Protein AF-A0A7S3C9U5-F1 (afdb_monomer_lite)

Structure (mmCIF, N/CA/C/O backbone):
data_AF-A0A7S3C9U5-F1
#
_entry.id   AF-A0A7S3C9U5-F1
#
loop_
_atom_site.group_PDB
_atom_site.id
_atom_site.type_symbol
_atom_site.label_atom_id
_atom_site.label_alt_id
_atom_site.label_comp_id
_atom_site.label_asym_id
_atom_site.label_entity_id
_atom_site.label_seq_id
_atom_site.pdbx_PDB_ins_code
_atom_site.Cartn_x
_atom_site.Cartn_y
_atom_site.Cartn_z
_atom_site.occupancy
_atom_site.B_iso_or_equiv
_atom_site.auth_seq_id
_atom_site.auth_comp_id
_atom_site.auth_asym_id
_atom_site.auth_atom_id
_atom_site.pdbx_PDB_model_num
ATOM 1 N N . ASN A 1 1 ? -1.772 11.879 13.502 1.00 60.09 1 ASN A N 1
ATOM 2 C CA . ASN A 1 1 ? -1.939 11.290 12.157 1.00 60.09 1 ASN A CA 1
ATOM 3 C C . ASN A 1 1 ? -2.370 9.856 12.400 1.00 60.09 1 ASN A C 1
ATOM 5 O O . ASN A 1 1 ? -1.564 9.129 12.959 1.00 60.09 1 ASN A O 1
ATOM 9 N N . ALA A 1 2 ? -3.615 9.494 12.076 1.00 62.97 2 ALA A N 1
ATOM 10 C CA . ALA A 1 2 ? -4.203 8.183 12.394 1.00 62.97 2 ALA A CA 1
ATOM 11 C C . ALA A 1 2 ? -3.446 6.998 11.774 1.00 62.97 2 ALA A C 1
ATOM 13 O O . ALA A 1 2 ? -3.589 5.866 12.210 1.00 62.97 2 ALA A O 1
ATOM 14 N N . LEU A 1 3 ? -2.672 7.262 10.720 1.00 78.19 3 LEU A N 1
ATOM 15 C CA . LEU A 1 3 ? -2.103 6.218 9.876 1.00 78.19 3 LEU A CA 1
ATOM 16 C C . LEU A 1 3 ? -0.633 5.950 10.140 1.00 78.19 3 LEU A C 1
ATOM 18 O O . LEU A 1 3 ? -0.103 4.979 9.627 1.00 78.19 3 LEU A O 1
ATOM 22 N N . THR A 1 4 ? 0.038 6.764 10.955 1.00 80.00 4 THR A N 1
ATOM 23 C CA . THR A 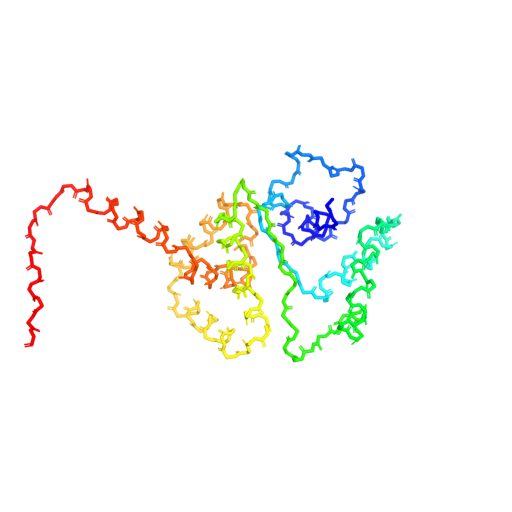1 4 ? 1.476 6.568 11.164 1.00 80.00 4 THR A CA 1
ATOM 24 C C . THR A 1 4 ? 1.763 5.246 11.874 1.00 80.00 4 THR A C 1
ATOM 26 O O . THR A 1 4 ? 2.662 4.531 11.462 1.00 80.00 4 THR A O 1
ATOM 29 N N . ARG A 1 5 ? 0.983 4.863 12.894 1.00 87.50 5 ARG A N 1
ATOM 30 C CA . ARG A 1 5 ? 1.171 3.569 13.582 1.00 87.50 5 ARG A CA 1
ATOM 31 C C . ARG A 1 5 ? 0.853 2.386 12.680 1.00 87.50 5 ARG A C 1
ATOM 33 O O . ARG A 1 5 ? 1.579 1.399 12.705 1.00 87.50 5 ARG A O 1
ATOM 40 N N . LEU A 1 6 ? -0.213 2.511 11.892 1.00 86.12 6 LEU A N 1
ATOM 41 C CA . LEU A 1 6 ? -0.583 1.518 10.892 1.00 86.12 6 LEU A CA 1
ATOM 42 C C . LEU A 1 6 ? 0.537 1.334 9.867 1.00 86.12 6 LEU A C 1
ATOM 44 O O . LEU A 1 6 ? 0.921 0.209 9.586 1.00 86.12 6 LEU A O 1
ATOM 48 N N . SER A 1 7 ? 1.094 2.434 9.372 1.00 81.31 7 SER A N 1
ATOM 49 C CA . SER A 1 7 ? 2.187 2.409 8.411 1.00 81.31 7 SER A CA 1
ATOM 50 C C . SER A 1 7 ? 3.445 1.757 8.974 1.00 81.31 7 SER A C 1
ATOM 52 O O . SER A 1 7 ? 4.000 0.860 8.350 1.00 81.31 7 SER A O 1
ATOM 54 N N . VAL A 1 8 ? 3.829 2.093 10.213 1.00 82.88 8 VAL A N 1
ATOM 55 C CA . VAL A 1 8 ? 4.933 1.407 10.910 1.00 82.88 8 VAL A CA 1
ATOM 56 C C . VAL A 1 8 ? 4.678 -0.098 10.988 1.00 82.88 8 VAL A C 1
ATOM 58 O O . VAL A 1 8 ? 5.558 -0.891 10.675 1.00 82.88 8 VAL A O 1
ATOM 61 N N . PHE A 1 9 ? 3.465 -0.490 11.380 1.00 86.75 9 PHE A N 1
ATOM 62 C CA . PHE A 1 9 ? 3.081 -1.892 11.517 1.00 86.75 9 PHE A CA 1
ATOM 63 C C . PHE A 1 9 ? 3.139 -2.668 10.191 1.00 86.75 9 PHE A C 1
ATOM 65 O O . PHE A 1 9 ? 3.406 -3.869 10.214 1.00 86.75 9 PHE A O 1
ATOM 72 N N . LEU A 1 10 ? 2.870 -2.018 9.057 1.00 81.25 10 LEU A N 1
ATOM 73 C CA . LEU A 1 10 ? 2.854 -2.668 7.747 1.00 81.25 10 LEU A CA 1
ATOM 74 C C . LEU A 1 10 ? 4.234 -2.684 7.087 1.00 81.25 10 LEU A C 1
ATOM 76 O O . LEU A 1 10 ? 4.642 -3.724 6.573 1.00 81.25 10 LEU A O 1
ATOM 80 N N . GLU A 1 11 ? 4.952 -1.565 7.129 1.00 74.19 11 GLU A N 1
ATOM 81 C CA . GLU A 1 11 ? 6.042 -1.291 6.187 1.00 74.19 11 GLU A CA 1
ATOM 82 C C . GLU A 1 11 ? 7.410 -1.093 6.844 1.00 74.19 11 GLU A C 1
ATOM 84 O O . GLU A 1 11 ? 8.424 -1.228 6.162 1.00 74.19 11 GLU A O 1
ATOM 89 N N . ASP A 1 12 ? 7.486 -0.779 8.146 1.00 77.00 12 ASP A N 1
ATOM 90 C CA . ASP A 1 12 ? 8.783 -0.533 8.784 1.00 77.00 12 ASP A CA 1
ATOM 91 C C . ASP A 1 12 ? 9.565 -1.851 8.943 1.00 77.00 12 ASP A C 1
ATOM 93 O O . ASP A 1 12 ? 9.110 -2.743 9.660 1.00 77.00 12 ASP A O 1
ATOM 97 N N . PRO A 1 13 ? 10.770 -1.994 8.363 1.00 70.50 13 PRO A N 1
ATOM 98 C CA . PRO A 1 13 ? 11.497 -3.265 8.388 1.00 70.50 13 PRO A CA 1
ATOM 99 C C . PRO A 1 13 ? 11.850 -3.766 9.795 1.00 70.50 13 PRO A C 1
ATOM 101 O O . PRO A 1 13 ? 12.073 -4.959 9.994 1.00 70.50 13 PRO A O 1
ATOM 104 N N . SER A 1 14 ? 11.953 -2.859 10.770 1.00 77.50 14 SER A N 1
ATOM 105 C CA . SER A 1 14 ? 12.347 -3.184 12.143 1.00 77.50 14 SER A CA 1
ATOM 106 C C . SER A 1 14 ? 11.165 -3.393 13.087 1.00 77.50 14 SER A C 1
ATOM 108 O O . SER A 1 14 ? 11.313 -4.053 14.116 1.00 77.50 14 SER A O 1
ATOM 110 N N . GLU A 1 15 ? 10.002 -2.846 12.741 1.00 80.62 15 GLU A N 1
ATOM 111 C CA . GLU A 1 15 ? 8.811 -2.828 13.593 1.00 80.62 15 GLU A CA 1
ATOM 112 C C . GLU A 1 15 ? 7.589 -3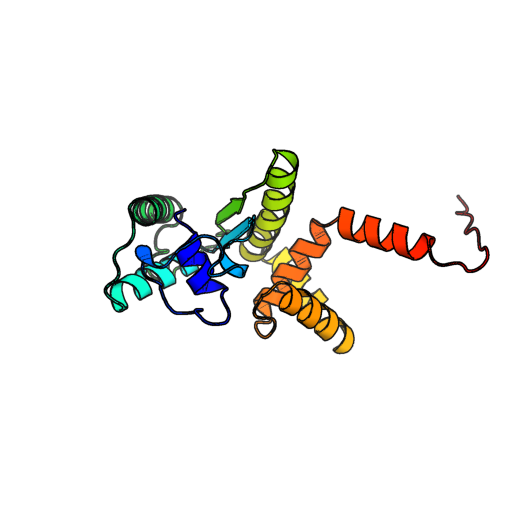.495 12.943 1.00 80.62 15 GLU A C 1
ATOM 114 O O . GLU A 1 15 ? 6.547 -3.595 13.592 1.00 80.62 15 GLU A O 1
ATOM 119 N N . SER A 1 16 ? 7.692 -3.975 11.698 1.00 80.06 16 SER A N 1
ATOM 120 C CA . SER A 1 16 ? 6.593 -4.638 10.988 1.00 80.06 16 SER A CA 1
ATOM 121 C C . SER A 1 16 ? 6.011 -5.782 11.821 1.00 80.06 16 SER A C 1
ATOM 123 O O . SER A 1 16 ? 6.722 -6.572 12.449 1.00 80.06 16 SER A O 1
ATOM 125 N N . GLY A 1 17 ? 4.681 -5.841 11.884 1.00 83.94 17 GLY A N 1
ATOM 126 C CA . GLY A 1 17 ? 3.957 -6.778 12.739 1.00 83.94 17 GLY A CA 1
ATOM 127 C C . GLY A 1 17 ? 3.864 -6.367 14.215 1.00 83.94 17 GLY A C 1
ATOM 128 O O . GLY A 1 17 ? 3.129 -7.011 14.967 1.00 83.94 17 GLY A O 1
ATOM 129 N N . ARG A 1 18 ? 4.536 -5.292 14.655 1.00 87.88 18 ARG A N 1
ATOM 130 C CA . ARG A 1 18 ? 4.399 -4.726 16.004 1.00 87.88 18 ARG A CA 1
ATOM 131 C C . ARG A 1 18 ? 3.621 -3.414 15.980 1.00 87.88 18 ARG A C 1
ATOM 133 O O . ARG A 1 18 ? 3.844 -2.547 15.143 1.00 87.88 18 ARG A O 1
ATOM 140 N N . VAL A 1 19 ? 2.712 -3.241 16.940 1.00 89.06 19 VAL A N 1
ATOM 141 C CA . VAL A 1 19 ? 1.979 -1.986 17.099 1.00 89.06 19 VAL A CA 1
ATOM 142 C C . VAL A 1 19 ? 2.715 -1.114 18.105 1.00 89.06 19 VAL A C 1
ATOM 144 O O . VAL A 1 19 ? 2.683 -1.369 19.303 1.00 89.06 19 VAL A O 1
ATOM 147 N N . VAL A 1 20 ? 3.367 -0.057 17.627 1.00 87.75 20 VAL A N 1
ATOM 148 C CA . VAL A 1 20 ? 4.028 0.912 18.512 1.00 87.75 20 VAL A CA 1
ATOM 149 C C . VAL A 1 20 ? 3.005 1.679 19.359 1.00 87.75 20 VAL A C 1
ATOM 151 O O . VAL A 1 20 ? 1.856 1.881 18.944 1.00 87.75 20 VAL A O 1
ATOM 154 N N . ALA A 1 21 ? 3.410 2.139 20.544 1.00 83.44 21 ALA A N 1
ATOM 155 C CA . ALA A 1 21 ? 2.543 2.946 21.395 1.00 83.44 21 ALA A CA 1
ATOM 156 C C . ALA A 1 21 ? 2.285 4.333 20.766 1.00 83.44 21 ALA A C 1
ATOM 158 O O . ALA A 1 21 ? 3.177 4.889 20.117 1.00 83.44 21 A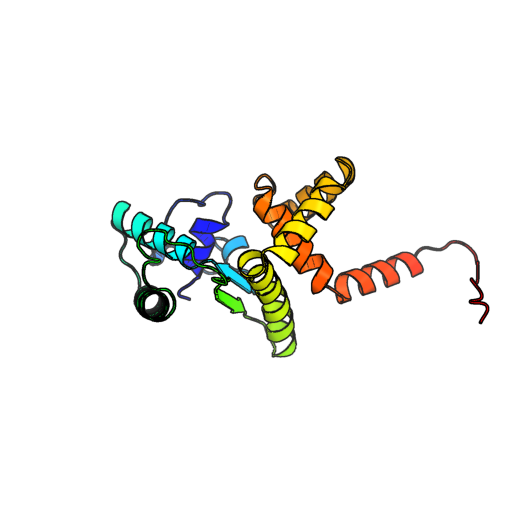LA A O 1
ATOM 159 N N . PRO A 1 22 ? 1.117 4.962 21.004 1.00 76.50 22 PRO A N 1
ATOM 160 C CA . PRO A 1 22 ? 0.833 6.312 20.506 1.00 76.50 22 PRO A CA 1
ATOM 161 C C . PRO A 1 22 ? 1.908 7.348 20.861 1.00 76.50 22 PRO A C 1
ATOM 163 O O . PRO A 1 22 ? 2.249 8.203 20.048 1.00 76.50 22 PRO A O 1
ATOM 166 N N . SER A 1 23 ? 2.495 7.243 22.055 1.00 76.81 23 SER A N 1
ATOM 167 C CA . SER A 1 23 ? 3.557 8.132 22.541 1.00 76.81 23 SER A CA 1
ATOM 168 C C . SER A 1 23 ? 4.919 7.942 21.859 1.00 76.81 23 SER A C 1
ATOM 170 O O . SER A 1 23 ? 5.800 8.794 22.015 1.00 76.81 23 SER A O 1
ATOM 172 N N . ASP A 1 24 ? 5.122 6.829 21.149 1.00 77.81 24 ASP A N 1
ATOM 173 C CA . ASP A 1 24 ? 6.385 6.497 20.481 1.00 77.81 24 ASP A CA 1
ATOM 174 C C . ASP A 1 24 ? 6.490 7.052 19.061 1.00 77.81 24 ASP A C 1
ATOM 176 O O . ASP A 1 24 ? 7.601 7.159 18.530 1.00 77.81 24 ASP A O 1
ATOM 180 N N . VAL A 1 25 ? 5.363 7.460 18.474 1.00 71.56 25 VAL A N 1
ATOM 181 C CA . VAL A 1 25 ? 5.317 8.115 17.168 1.00 71.56 25 VAL A CA 1
ATOM 182 C C . VAL A 1 25 ? 5.849 9.541 17.307 1.00 71.56 25 VAL A C 1
ATOM 184 O O . VAL A 1 25 ? 5.161 10.434 17.805 1.00 71.56 25 VAL A O 1
ATOM 187 N N . ARG A 1 26 ? 7.092 9.776 16.873 1.00 62.22 26 ARG A N 1
ATOM 188 C CA . ARG A 1 26 ? 7.728 11.103 16.886 1.00 62.22 26 ARG A CA 1
ATOM 189 C C . ARG A 1 26 ? 8.286 11.454 15.507 1.00 62.22 26 ARG A C 1
ATOM 191 O O . ARG A 1 26 ? 8.778 10.558 14.825 1.00 62.22 26 ARG A O 1
ATOM 198 N N . PRO A 1 27 ? 8.268 12.741 15.106 1.00 54.88 27 PRO A N 1
ATOM 199 C CA . PRO A 1 27 ? 8.881 13.178 13.854 1.00 54.88 27 PRO A CA 1
ATOM 200 C C . PRO A 1 27 ? 10.337 12.704 13.744 1.00 54.88 27 PRO A C 1
ATOM 202 O O . PRO A 1 27 ? 11.122 12.914 14.667 1.00 54.88 27 PRO A O 1
ATOM 205 N N . GLY A 1 28 ? 10.687 12.063 12.626 1.00 56.03 28 GLY A N 1
ATOM 206 C CA . GLY A 1 28 ? 12.040 11.559 12.357 1.00 56.03 28 GLY A CA 1
ATOM 207 C C . GLY A 1 28 ? 12.340 10.149 12.883 1.00 56.03 28 GLY A C 1
ATOM 208 O O . GLY A 1 28 ? 13.414 9.626 12.600 1.00 56.03 28 GLY A O 1
ATOM 209 N N . ARG A 1 29 ? 11.409 9.510 13.603 1.00 58.81 29 ARG A N 1
ATOM 210 C CA . ARG A 1 29 ? 11.464 8.085 13.962 1.00 58.81 29 ARG A CA 1
ATOM 211 C C . ARG A 1 29 ? 10.471 7.345 13.059 1.00 58.81 29 ARG A C 1
ATOM 213 O O . ARG A 1 29 ? 9.329 7.783 12.968 1.00 58.81 29 ARG A O 1
ATOM 220 N N . PHE A 1 30 ? 10.913 6.275 12.394 1.00 62.22 30 PHE A N 1
ATOM 221 C CA . PHE A 1 30 ? 10.155 5.534 11.365 1.00 62.22 30 PHE A CA 1
ATOM 222 C C . PHE A 1 30 ? 9.949 6.341 10.072 1.00 62.22 30 PHE A C 1
ATOM 224 O O . PHE A 1 30 ? 8.849 6.775 9.732 1.00 62.22 30 PHE A O 1
ATOM 231 N N . VAL A 1 31 ? 11.058 6.607 9.372 1.00 53.34 31 VAL A N 1
ATOM 232 C CA . VAL A 1 31 ? 11.084 7.440 8.154 1.00 53.34 31 VAL A CA 1
ATOM 233 C C . VAL A 1 31 ? 10.292 6.794 7.015 1.00 53.34 31 VAL A C 1
ATOM 235 O O . VAL A 1 31 ? 9.547 7.507 6.350 1.00 53.34 31 VAL A O 1
ATOM 238 N N . ALA A 1 32 ? 10.378 5.465 6.862 1.00 50.53 32 ALA A N 1
ATOM 239 C CA . ALA A 1 32 ? 9.558 4.701 5.917 1.00 50.53 32 ALA A CA 1
ATOM 240 C C . ALA A 1 32 ? 8.057 4.929 6.178 1.00 50.53 32 ALA A C 1
ATOM 242 O O . ALA A 1 32 ? 7.315 5.286 5.275 1.00 50.53 32 ALA A O 1
ATOM 243 N N . ALA A 1 33 ? 7.645 4.919 7.451 1.00 51.19 33 ALA A N 1
ATOM 244 C CA . ALA A 1 33 ? 6.257 5.163 7.846 1.00 51.19 33 ALA A CA 1
ATOM 245 C C . ALA A 1 33 ? 5.833 6.645 7.935 1.00 51.19 33 ALA A C 1
ATOM 247 O O . ALA A 1 33 ? 4.712 6.986 8.333 1.00 51.19 33 ALA A O 1
ATOM 248 N N . SER A 1 34 ? 6.759 7.555 7.629 1.00 52.34 34 SER A N 1
ATOM 249 C CA . SER A 1 34 ? 6.554 9.007 7.633 1.00 52.34 34 SER A CA 1
ATOM 250 C C . SER A 1 34 ? 6.520 9.590 6.220 1.00 52.34 34 SER A C 1
ATOM 252 O O . SER A 1 34 ? 6.588 10.817 6.077 1.00 52.34 34 SER A O 1
ATOM 254 N N . TYR A 1 35 ? 6.430 8.740 5.192 1.00 59.19 35 TYR A N 1
ATOM 255 C CA . TYR A 1 35 ? 6.375 9.176 3.805 1.00 59.19 35 TYR A CA 1
ATOM 256 C C . TYR A 1 35 ? 5.169 10.076 3.524 1.00 59.19 35 TYR A C 1
ATOM 258 O O . TYR A 1 35 ? 4.160 10.123 4.235 1.00 59.19 35 TYR A O 1
ATOM 266 N N . THR A 1 36 ? 5.322 10.869 2.469 1.00 67.75 36 THR A N 1
ATOM 267 C CA . THR A 1 36 ? 4.316 11.798 1.960 1.00 67.75 36 THR A CA 1
ATOM 268 C C . THR A 1 36 ? 3.040 11.099 1.519 1.00 67.75 36 THR A C 1
ATOM 270 O O . THR A 1 36 ? 2.032 11.780 1.392 1.00 67.75 36 THR A O 1
ATOM 273 N N . GLY A 1 37 ? 3.058 9.788 1.292 1.00 71.88 37 GLY A N 1
ATOM 274 C CA . GLY A 1 37 ? 1.907 8.980 0.918 1.00 71.88 37 GLY A CA 1
ATOM 275 C C . GLY A 1 37 ? 1.892 7.662 1.681 1.00 71.88 37 GLY A C 1
ATOM 276 O O . GLY A 1 37 ? 2.927 7.252 2.204 1.00 71.88 37 GLY A O 1
ATOM 277 N N . HIS A 1 38 ? 0.706 7.081 1.831 1.00 76.94 38 HIS A N 1
ATOM 278 C CA . HIS A 1 38 ? 0.548 5.729 2.347 1.00 76.94 38 HIS A CA 1
ATOM 279 C C . HIS A 1 38 ? -0.796 5.151 1.926 1.00 76.94 38 HIS A C 1
ATOM 281 O O . HIS A 1 38 ? -1.817 5.859 1.953 1.00 76.94 38 HIS A O 1
ATOM 287 N N . ASN A 1 39 ? -0.820 3.842 1.702 1.00 80.56 39 ASN A N 1
ATOM 288 C CA . ASN A 1 39 ? -2.017 3.085 1.412 1.00 80.56 39 ASN A CA 1
ATOM 289 C C . ASN A 1 39 ? -2.174 1.836 2.291 1.00 80.56 39 ASN A C 1
ATOM 291 O O . ASN A 1 39 ? -1.221 1.271 2.802 1.00 80.56 39 ASN A O 1
ATOM 295 N N . PHE A 1 40 ? -3.405 1.387 2.504 1.00 84.81 40 PHE A N 1
ATOM 296 C CA . PHE A 1 40 ? -3.654 0.124 3.206 1.00 84.81 40 PHE A CA 1
ATOM 297 C C . PHE A 1 40 ? -4.999 -0.461 2.800 1.00 84.81 40 PHE A C 1
ATOM 299 O O . PHE A 1 40 ? -5.928 0.278 2.457 1.00 84.81 40 PHE A O 1
ATOM 306 N N . ARG A 1 41 ? -5.135 -1.786 2.860 1.00 87.38 41 ARG A N 1
ATOM 307 C CA . ARG A 1 41 ? -6.433 -2.441 2.668 1.00 87.38 41 ARG A CA 1
ATOM 308 C C . ARG A 1 41 ? -7.219 -2.427 3.981 1.00 87.38 41 ARG A C 1
ATOM 310 O O . ARG A 1 41 ? -6.611 -2.457 5.054 1.00 87.38 41 ARG A O 1
ATOM 317 N N . PRO A 1 42 ? -8.561 -2.476 3.948 1.00 89.06 42 PRO A N 1
ATOM 318 C CA . PRO A 1 42 ? -9.363 -2.644 5.160 1.00 89.06 42 PRO A CA 1
ATOM 319 C C . PRO A 1 42 ? -8.879 -3.811 6.039 1.00 89.06 42 PRO A C 1
ATOM 321 O O . PRO A 1 42 ? -8.691 -3.643 7.244 1.00 89.06 42 PRO A O 1
ATOM 324 N N . ALA A 1 43 ? -8.567 -4.962 5.434 1.00 88.19 43 ALA A N 1
ATOM 325 C CA . ALA A 1 43 ? -8.043 -6.133 6.140 1.00 88.19 43 ALA A CA 1
ATOM 326 C C . ALA A 1 43 ? -6.707 -5.864 6.865 1.00 88.19 43 ALA A C 1
ATOM 328 O O . ALA A 1 43 ? -6.469 -6.401 7.949 1.00 88.19 43 ALA A O 1
ATOM 329 N N . ASP A 1 44 ? -5.854 -4.992 6.323 1.00 89.12 44 ASP A N 1
ATOM 330 C CA . ASP A 1 44 ? -4.600 -4.596 6.968 1.00 89.12 44 ASP A CA 1
ATOM 331 C C . ASP A 1 44 ? -4.873 -3.767 8.233 1.00 89.12 44 ASP A C 1
ATOM 333 O O . ASP A 1 44 ? -4.260 -4.003 9.277 1.00 89.12 44 ASP A O 1
ATOM 337 N N . PHE A 1 45 ? -5.871 -2.875 8.193 1.00 91.62 45 PHE A N 1
ATOM 338 C CA . PHE A 1 45 ? -6.327 -2.167 9.391 1.00 91.62 45 PHE A CA 1
ATOM 339 C C . PHE A 1 45 ? -6.946 -3.121 10.424 1.00 91.62 45 PHE A C 1
ATOM 341 O O . PHE A 1 45 ? -6.706 -2.970 11.621 1.00 91.62 45 PHE A O 1
ATOM 348 N N . ALA A 1 46 ? -7.716 -4.126 9.994 1.00 91.69 46 ALA A N 1
ATOM 349 C CA . ALA A 1 46 ? -8.273 -5.132 10.903 1.00 91.69 46 ALA A CA 1
ATOM 350 C C . ALA A 1 46 ? -7.173 -5.922 11.631 1.00 91.69 46 ALA A C 1
ATOM 352 O O . ALA A 1 46 ? -7.259 -6.133 12.847 1.00 91.69 46 ALA A O 1
ATOM 353 N N . ARG A 1 47 ? -6.106 -6.302 10.911 1.00 91.94 47 ARG A N 1
ATOM 354 C CA . ARG A 1 47 ? -4.910 -6.933 11.490 1.00 91.94 47 ARG A CA 1
ATOM 355 C C . ARG A 1 47 ? -4.230 -6.014 12.498 1.00 91.94 47 ARG A C 1
ATOM 357 O O . ARG A 1 47 ? -3.990 -6.440 13.624 1.00 91.94 47 ARG A O 1
ATOM 364 N N . PHE A 1 48 ? -3.992 -4.759 12.126 1.00 93.06 48 PHE A N 1
ATOM 365 C CA . PHE A 1 48 ? -3.419 -3.750 13.016 1.00 93.06 48 PHE A CA 1
ATOM 366 C C . PHE A 1 48 ? -4.242 -3.574 14.299 1.00 93.06 48 PHE A C 1
ATOM 368 O O . PHE A 1 48 ? -3.700 -3.656 15.397 1.00 93.06 48 PHE A O 1
ATOM 375 N N . ALA A 1 49 ? -5.559 -3.383 14.187 1.00 92.94 49 ALA A N 1
ATOM 376 C CA . ALA A 1 49 ? -6.431 -3.160 15.337 1.00 92.94 49 ALA A CA 1
ATOM 377 C C . ALA A 1 49 ? -6.513 -4.392 16.253 1.00 92.94 49 ALA A C 1
ATOM 379 O O . ALA A 1 49 ? -6.549 -4.260 17.479 1.00 92.94 49 ALA A O 1
ATOM 380 N N . SER A 1 50 ? -6.519 -5.592 15.670 1.00 93.06 50 SER A N 1
ATOM 381 C CA . SER A 1 50 ? -6.477 -6.849 16.424 1.00 93.06 50 SER A CA 1
ATOM 382 C C . SER A 1 50 ? -5.157 -7.003 17.173 1.00 93.06 50 SER A C 1
ATOM 384 O O . SER A 1 50 ? -5.149 -7.346 18.356 1.00 93.06 50 SER A O 1
ATOM 386 N N . GLU A 1 51 ? -4.047 -6.685 16.512 1.00 94.56 51 GLU A N 1
ATOM 387 C CA . GLU A 1 51 ? -2.718 -6.754 17.103 1.00 94.56 51 GLU A CA 1
ATOM 388 C C . GLU A 1 51 ? -2.516 -5.698 18.195 1.00 94.56 51 GLU A C 1
ATOM 390 O O . GLU A 1 51 ? -1.982 -6.010 19.259 1.00 94.56 51 GLU A O 1
ATOM 395 N N . ALA A 1 52 ? -3.031 -4.481 18.000 1.00 92.94 52 ALA A N 1
ATOM 396 C CA . ALA A 1 52 ? -3.028 -3.427 19.011 1.00 92.94 52 ALA A CA 1
ATOM 397 C C . ALA A 1 52 ? -3.693 -3.919 20.303 1.00 92.94 52 ALA A C 1
ATOM 399 O O . ALA A 1 52 ? -3.084 -3.876 21.373 1.00 92.94 52 ALA A O 1
ATOM 400 N N . ARG A 1 53 ? -4.899 -4.494 20.189 1.00 91.94 53 ARG A N 1
ATOM 401 C CA . ARG A 1 53 ? -5.629 -5.077 21.326 1.00 91.94 53 ARG A CA 1
ATOM 402 C C . ARG A 1 53 ? -4.847 -6.211 21.984 1.00 91.94 53 ARG A C 1
ATOM 404 O O . ARG A 1 53 ? -4.766 -6.256 23.209 1.00 91.94 53 ARG A O 1
ATOM 411 N N . ARG A 1 54 ? -4.247 -7.106 21.191 1.00 93.25 54 ARG A N 1
ATOM 412 C CA . ARG A 1 54 ? -3.432 -8.226 21.691 1.00 93.25 54 ARG A CA 1
ATOM 413 C C . ARG A 1 54 ? -2.231 -7.745 22.510 1.00 93.25 54 ARG A C 1
ATOM 415 O O . ARG A 1 54 ? -1.884 -8.377 23.504 1.00 93.25 54 ARG A O 1
ATOM 422 N N . GLN A 1 55 ? -1.617 -6.635 22.107 1.00 92.38 55 GLN A N 1
ATOM 423 C CA . GLN A 1 55 ? -0.481 -6.011 22.794 1.00 92.38 55 GLN A CA 1
ATOM 424 C C . GLN A 1 55 ? -0.899 -5.084 23.952 1.00 92.38 55 GLN A C 1
ATOM 426 O O . GLN A 1 55 ? -0.039 -4.517 24.622 1.00 92.38 55 GLN A O 1
ATOM 431 N N . GLY A 1 56 ? -2.202 -4.938 24.223 1.00 90.75 56 GLY A N 1
ATOM 432 C CA . GLY A 1 56 ? -2.717 -4.062 25.279 1.00 90.75 56 GLY A CA 1
ATOM 433 C C . GLY A 1 56 ? -2.687 -2.574 24.919 1.00 90.75 56 GLY A C 1
ATOM 434 O O . GLY A 1 56 ? -2.743 -1.724 25.805 1.00 90.75 56 GLY A O 1
ATOM 435 N N . HIS A 1 57 ? -2.588 -2.247 23.631 1.00 90.69 57 HIS A N 1
ATOM 436 C CA . HIS A 1 57 ? -2.690 -0.888 23.123 1.00 90.69 57 HIS A CA 1
ATOM 437 C C . HIS A 1 57 ? -4.129 -0.562 22.718 1.00 90.69 57 HIS A C 1
ATOM 439 O O . HIS A 1 57 ? -4.784 -1.327 22.007 1.00 90.69 57 HIS A O 1
ATOM 445 N N . GLU A 1 58 ? -4.606 0.612 23.128 1.00 90.25 58 GLU A N 1
ATOM 446 C CA . GLU A 1 58 ? -5.863 1.166 22.630 1.00 90.25 58 GLU A CA 1
ATOM 447 C C . GLU A 1 58 ? -5.661 1.861 21.275 1.00 90.25 58 GLU A C 1
ATOM 449 O O . GLU A 1 58 ? -4.556 2.308 20.929 1.00 90.25 58 GLU A O 1
ATOM 454 N N . LEU A 1 59 ? -6.748 1.931 20.502 1.00 90.62 59 LEU A N 1
ATOM 455 C CA . LEU A 1 59 ? -6.809 2.796 19.330 1.00 90.62 59 LEU A CA 1
ATOM 456 C C . LEU A 1 59 ? -6.930 4.251 19.788 1.00 90.62 59 LEU A C 1
ATOM 458 O O . LEU A 1 59 ? -7.667 4.545 20.730 1.00 90.62 59 LEU A O 1
ATOM 462 N N . ASP A 1 60 ? -6.233 5.160 19.114 1.00 88.56 60 ASP A N 1
ATOM 463 C CA . ASP A 1 60 ? -6.414 6.592 19.328 1.00 88.56 60 ASP A CA 1
ATOM 464 C C . ASP A 1 60 ? -7.752 7.092 18.747 1.00 88.56 60 ASP A C 1
ATOM 466 O O . ASP A 1 60 ? -8.482 6.371 18.062 1.00 88.56 60 ASP A O 1
ATOM 470 N N . GLU A 1 61 ? -8.094 8.355 19.016 1.00 89.19 61 GLU A N 1
ATOM 471 C CA . GLU A 1 61 ? -9.357 8.947 18.560 1.00 89.19 61 GLU A CA 1
ATOM 472 C C . GLU A 1 61 ? -9.537 8.885 17.031 1.00 89.19 61 GLU A C 1
ATOM 474 O O . GLU A 1 61 ? -10.649 8.685 16.537 1.00 89.19 61 GLU A O 1
ATOM 479 N N . ASN A 1 62 ? -8.463 9.060 16.258 1.00 86.19 62 ASN A N 1
ATOM 480 C CA . ASN A 1 62 ? -8.547 9.055 14.801 1.00 86.19 62 ASN A CA 1
ATOM 481 C C . ASN A 1 62 ? -8.582 7.633 14.236 1.00 86.19 62 ASN A C 1
ATOM 483 O O . ASN A 1 62 ? -9.311 7.384 13.280 1.00 86.19 62 ASN A O 1
ATOM 487 N N . GLU A 1 63 ? -7.829 6.706 14.825 1.00 90.62 63 GLU A N 1
ATOM 488 C CA . GLU A 1 63 ? -7.881 5.281 14.499 1.00 90.62 63 GLU A CA 1
ATOM 489 C C . GLU A 1 63 ? -9.277 4.716 14.785 1.00 90.62 63 GLU A C 1
ATOM 491 O O . GLU A 1 63 ? -9.826 3.978 13.970 1.00 90.62 63 GLU A O 1
ATOM 496 N N . PHE A 1 64 ? -9.906 5.124 15.891 1.00 91.69 64 PHE A N 1
ATOM 497 C CA . PHE A 1 64 ? -11.280 4.738 16.207 1.00 91.69 64 PHE A CA 1
ATOM 498 C C . PHE A 1 64 ? -12.290 5.287 15.187 1.00 91.69 64 PHE A C 1
ATOM 500 O O . PHE A 1 64 ? -13.166 4.556 14.724 1.00 91.69 64 PHE A O 1
ATOM 507 N N . LYS A 1 65 ? -12.155 6.558 14.778 1.00 91.06 65 LYS A N 1
ATOM 508 C CA . LYS A 1 65 ? -12.991 7.145 13.712 1.00 91.06 65 LYS A CA 1
ATOM 509 C C . LYS A 1 65 ? -12.817 6.409 12.383 1.00 91.06 65 LYS A C 1
ATOM 511 O O . LYS A 1 65 ? -13.808 6.124 11.716 1.00 91.06 65 LYS A O 1
ATOM 516 N N . LEU A 1 66 ? -11.577 6.086 12.016 1.00 89.25 66 LEU A N 1
ATOM 517 C CA . LEU A 1 66 ? -11.273 5.325 10.807 1.00 89.25 66 LEU A CA 1
ATOM 518 C C . LEU A 1 66 ? -11.886 3.922 10.857 1.00 89.25 66 LEU A C 1
ATOM 520 O O . LEU A 1 66 ? -12.484 3.502 9.873 1.00 89.25 66 LEU A O 1
ATOM 524 N N . ALA A 1 67 ? -11.812 3.236 11.999 1.00 90.94 67 ALA A N 1
ATOM 525 C CA . ALA A 1 67 ? -12.461 1.941 12.185 1.00 90.94 67 ALA A CA 1
ATOM 526 C C . ALA A 1 67 ? -13.977 2.021 11.928 1.00 90.94 67 ALA A C 1
ATOM 528 O O . ALA A 1 67 ? -14.532 1.175 11.235 1.00 90.94 67 ALA A O 1
ATOM 529 N N . GLY A 1 68 ? -14.640 3.073 12.423 1.00 91.31 68 GLY A N 1
ATOM 530 C CA . GLY A 1 68 ? -16.066 3.300 12.174 1.00 91.31 68 GLY A CA 1
ATOM 531 C C . GLY A 1 68 ? -16.401 3.534 10.696 1.00 91.31 68 GLY A C 1
ATOM 532 O O . GLY A 1 68 ? -17.389 2.996 10.201 1.00 91.31 68 GLY A O 1
ATOM 533 N N . LEU A 1 69 ? -15.569 4.296 9.979 1.00 90.00 69 LEU A N 1
ATOM 534 C CA . LEU A 1 69 ? -15.723 4.491 8.532 1.00 90.00 69 LEU A CA 1
ATOM 535 C C . LEU A 1 69 ? -15.530 3.176 7.770 1.00 90.00 69 LEU A C 1
ATOM 537 O O . LEU A 1 69 ? -16.347 2.833 6.922 1.00 90.00 69 LEU A O 1
ATOM 541 N N . LEU A 1 70 ? -14.487 2.416 8.108 1.00 89.94 70 LEU A N 1
ATOM 542 C CA . LEU A 1 70 ? -14.209 1.125 7.487 1.00 89.94 70 LEU A CA 1
ATOM 543 C C . LEU A 1 70 ? -15.349 0.126 7.701 1.00 89.94 70 LEU A C 1
ATOM 545 O O . LEU A 1 70 ? -15.746 -0.536 6.752 1.00 89.94 70 LEU A O 1
ATOM 549 N N . ALA A 1 71 ? -15.918 0.062 8.905 1.00 89.81 71 ALA A N 1
ATOM 550 C CA . ALA A 1 71 ? -17.044 -0.821 9.205 1.00 89.81 71 ALA A CA 1
ATOM 551 C C . ALA A 1 71 ? -18.301 -0.471 8.390 1.00 89.81 71 ALA A C 1
ATOM 553 O O . ALA A 1 71 ? -19.075 -1.356 8.025 1.00 89.81 71 ALA A O 1
ATOM 554 N N . SER A 1 72 ? -18.502 0.819 8.100 1.00 89.19 72 SER A N 1
ATOM 555 C CA . SER A 1 72 ? -19.617 1.306 7.282 1.00 89.19 72 SER A CA 1
ATOM 556 C C . SER A 1 72 ? -19.438 0.972 5.799 1.00 89.19 72 SER A C 1
ATOM 558 O O . SER A 1 72 ? -20.381 0.517 5.156 1.00 89.19 72 SER A O 1
ATOM 560 N N . GLU A 1 73 ? -18.241 1.196 5.253 1.00 87.25 73 GLU A N 1
ATOM 561 C CA . GLU A 1 73 ? -17.962 1.049 3.816 1.00 87.25 73 GLU A CA 1
ATOM 562 C C . GLU A 1 73 ? -17.591 -0.389 3.414 1.00 87.25 73 GLU A C 1
ATOM 564 O O . GLU A 1 73 ? -17.852 -0.814 2.288 1.00 87.25 73 GLU A O 1
ATOM 569 N N . PHE A 1 74 ? -17.011 -1.164 4.336 1.00 87.44 74 PHE A N 1
ATOM 570 C CA . PHE A 1 74 ? -16.493 -2.514 4.100 1.00 87.44 74 PHE A CA 1
ATOM 571 C C . PHE A 1 74 ? -17.046 -3.510 5.138 1.00 87.44 74 PHE A C 1
ATOM 573 O O . PHE A 1 74 ? -16.332 -3.930 6.053 1.00 87.44 74 PHE A O 1
ATOM 580 N N . PRO A 1 75 ? -18.323 -3.921 5.030 1.00 86.00 75 PRO A N 1
ATOM 581 C CA . PRO A 1 75 ? -18.939 -4.806 6.014 1.00 86.00 75 PRO A CA 1
ATOM 582 C C . PRO A 1 75 ? -18.183 -6.132 6.174 1.00 86.00 75 PRO A C 1
ATOM 584 O O . PRO A 1 75 ? -17.997 -6.872 5.209 1.00 86.00 75 PRO A O 1
ATOM 587 N N . GLY A 1 76 ? -17.784 -6.457 7.407 1.00 85.12 76 GLY A N 1
ATOM 588 C CA . GLY A 1 76 ? -17.090 -7.707 7.736 1.00 85.12 76 GLY A CA 1
ATOM 589 C C . GLY A 1 76 ? -15.567 -7.658 7.592 1.00 85.12 76 GLY A C 1
ATOM 590 O O . GLY A 1 76 ? -14.912 -8.685 7.794 1.00 85.12 76 GLY A O 1
ATOM 591 N N . TYR A 1 77 ? -14.984 -6.493 7.288 1.00 88.94 77 TYR A N 1
ATOM 592 C CA . TYR A 1 77 ? -13.532 -6.346 7.183 1.00 88.94 77 TYR A CA 1
ATOM 593 C C . TYR A 1 77 ? -12.806 -6.687 8.496 1.00 88.94 77 TYR A C 1
ATOM 595 O O . TYR A 1 77 ? -11.684 -7.191 8.461 1.00 88.94 77 TYR A O 1
ATOM 603 N N . GLU A 1 78 ? -13.438 -6.477 9.659 1.00 87.12 78 GLU A N 1
ATOM 604 C CA . GLU A 1 78 ? -12.844 -6.749 10.973 1.00 87.12 78 GLU A CA 1
ATOM 605 C C . GLU A 1 78 ? -12.515 -8.230 11.179 1.00 87.12 78 GLU A C 1
ATOM 607 O O . GLU A 1 78 ? -11.600 -8.561 11.931 1.00 87.12 78 GLU A O 1
ATOM 612 N N . ALA A 1 79 ? -13.235 -9.123 10.494 1.00 84.31 79 ALA A N 1
ATOM 613 C CA . ALA A 1 79 ? -12.966 -10.558 10.492 1.00 84.31 79 ALA A CA 1
ATOM 614 C C . ALA A 1 79 ? -11.822 -10.952 9.534 1.00 84.31 79 ALA A C 1
ATOM 616 O O . ALA A 1 79 ? -11.613 -12.138 9.285 1.00 84.31 79 ALA A O 1
ATOM 617 N N . GLY A 1 80 ? -11.102 -9.972 8.976 1.00 76.81 80 GLY A N 1
ATOM 618 C CA . GLY A 1 80 ? -10.134 -10.175 7.899 1.00 76.81 80 GLY A CA 1
ATOM 619 C C . GLY A 1 80 ? -10.799 -10.423 6.547 1.00 76.81 80 GLY A C 1
ATOM 620 O O . GLY A 1 80 ? -10.170 -10.993 5.660 1.00 76.81 80 GLY A O 1
ATOM 621 N N . GLY A 1 81 ? -12.074 -10.043 6.405 1.00 72.00 81 GLY A N 1
ATOM 622 C CA . GLY A 1 81 ? -12.799 -10.169 5.150 1.00 72.00 81 GLY A CA 1
ATOM 623 C C . GLY A 1 81 ? -12.111 -9.391 4.030 1.00 72.00 81 GLY A C 1
ATOM 624 O O . GLY A 1 81 ? -11.617 -8.283 4.234 1.00 72.00 81 GLY A O 1
ATOM 625 N N . GLU A 1 82 ? -12.116 -9.976 2.839 1.00 73.19 82 GLU A N 1
ATOM 626 C CA . GLU A 1 82 ? -11.780 -9.309 1.585 1.00 73.19 82 GLU A CA 1
ATOM 627 C C . GLU A 1 82 ? -13.028 -9.323 0.693 1.00 73.19 82 GLU A C 1
ATOM 629 O O . GLU A 1 82 ? -13.858 -10.234 0.784 1.00 73.19 82 GLU A O 1
ATOM 634 N N . GLY A 1 83 ? -13.187 -8.311 -0.159 1.00 69.12 83 GLY A N 1
ATOM 635 C CA . GLY A 1 83 ? -14.346 -8.174 -1.035 1.00 69.12 83 GLY A CA 1
ATOM 636 C C . GLY A 1 83 ? -13.951 -7.772 -2.457 1.00 69.12 83 GLY A C 1
ATOM 637 O O . GLY A 1 83 ? -12.935 -7.100 -2.646 1.00 69.12 83 GLY A O 1
ATOM 638 N N . PRO A 1 84 ? -14.736 -8.153 -3.481 1.00 67.31 84 PRO A N 1
ATOM 639 C CA . PRO A 1 84 ? -14.497 -7.704 -4.849 1.00 67.31 84 PRO A CA 1
ATOM 640 C C . PRO A 1 84 ? -14.482 -6.173 -4.929 1.00 67.31 84 PRO A C 1
ATOM 642 O O . PRO A 1 84 ? -15.408 -5.515 -4.455 1.00 67.31 84 PRO A O 1
ATOM 645 N N . GLY A 1 85 ? -13.432 -5.606 -5.527 1.00 67.50 85 GLY A N 1
ATOM 646 C CA . GLY A 1 85 ? -13.272 -4.156 -5.663 1.00 67.50 85 GLY A CA 1
ATOM 647 C C . GLY A 1 85 ? -12.883 -3.426 -4.373 1.00 67.50 85 GLY A C 1
ATOM 648 O O . GLY A 1 85 ? -12.815 -2.197 -4.378 1.00 67.50 85 GLY A O 1
ATOM 649 N N . TRP A 1 86 ? -12.612 -4.140 -3.275 1.00 76.06 86 TRP A N 1
ATOM 650 C CA . TRP A 1 86 ? -12.022 -3.532 -2.086 1.00 76.06 86 TRP A CA 1
ATOM 651 C C . TRP A 1 86 ? -10.575 -3.155 -2.424 1.00 76.06 86 TRP A C 1
ATOM 653 O O . TRP A 1 86 ? -9.690 -4.004 -2.471 1.00 76.06 86 TRP A O 1
ATOM 663 N N . GLY A 1 87 ? -10.365 -1.879 -2.753 1.00 74.31 87 GLY A N 1
ATOM 664 C CA . GLY A 1 87 ? -9.047 -1.317 -3.037 1.00 74.31 87 GLY A CA 1
ATOM 665 C C . GLY A 1 87 ? -8.255 -1.033 -1.761 1.00 74.31 87 GLY A C 1
ATOM 666 O O . GLY A 1 87 ? -8.346 -1.749 -0.763 1.00 74.31 87 GLY A O 1
ATOM 667 N N . CYS A 1 88 ? -7.501 0.063 -1.772 1.00 80.00 88 CYS A N 1
ATOM 668 C CA . CYS A 1 88 ? -6.858 0.600 -0.580 1.00 80.00 88 CYS A CA 1
ATOM 669 C C . CYS A 1 88 ? -7.427 1.970 -0.210 1.00 80.00 88 CYS A C 1
ATOM 671 O O . CYS A 1 88 ? -7.934 2.707 -1.057 1.00 80.00 88 CYS A O 1
ATOM 673 N N . ILE A 1 89 ? -7.271 2.349 1.053 1.00 75.31 89 ILE A N 1
ATOM 674 C CA . ILE A 1 89 ? -7.371 3.746 1.463 1.00 75.31 89 ILE A CA 1
ATOM 675 C C . I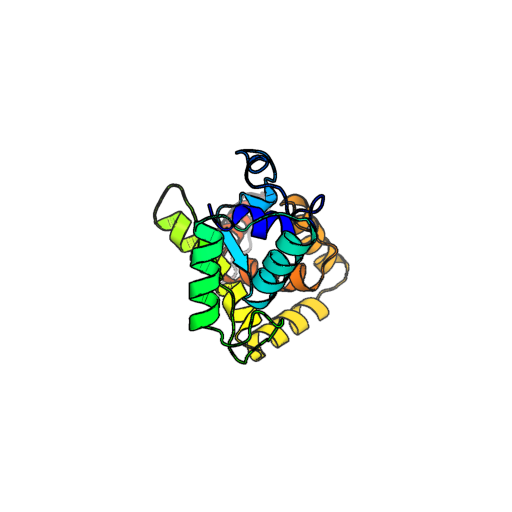LE A 1 89 ? -6.011 4.382 1.243 1.00 75.31 89 ILE A C 1
ATOM 677 O O . ILE A 1 89 ? -5.042 3.962 1.862 1.00 75.31 89 ILE A O 1
ATOM 681 N N . ALA A 1 90 ? -5.973 5.394 0.382 1.00 77.44 90 ALA A N 1
ATOM 682 C CA . ALA A 1 90 ? -4.803 6.201 0.082 1.00 77.44 90 ALA A CA 1
ATOM 683 C C . ALA A 1 90 ? -4.824 7.504 0.886 1.00 77.44 90 ALA A C 1
ATOM 685 O O . ALA A 1 90 ? -5.847 8.191 0.957 1.00 77.44 90 ALA A O 1
ATOM 686 N N . THR A 1 91 ? -3.681 7.894 1.437 1.00 75.69 91 THR A N 1
ATOM 687 C CA . THR A 1 91 ? -3.492 9.224 2.018 1.00 75.69 91 THR A CA 1
ATOM 688 C C . THR A 1 91 ? -2.241 9.872 1.485 1.00 75.69 91 THR A C 1
ATOM 690 O O . THR A 1 91 ? -1.271 9.193 1.187 1.00 75.69 91 THR A O 1
ATOM 693 N N . ALA A 1 92 ? -2.275 11.198 1.371 1.00 78.06 92 ALA A N 1
ATOM 694 C CA . ALA A 1 92 ? -1.157 11.973 0.871 1.00 78.06 92 ALA A CA 1
ATOM 695 C C . ALA A 1 92 ? -0.991 13.289 1.630 1.00 78.06 92 ALA A C 1
ATOM 697 O O . ALA A 1 92 ? -1.946 13.909 2.106 1.00 78.06 92 ALA A O 1
ATOM 698 N N . ARG A 1 93 ? 0.251 13.745 1.679 1.00 74.12 93 ARG A N 1
ATOM 699 C CA . ARG A 1 93 ? 0.742 14.988 2.250 1.00 74.12 93 ARG A CA 1
ATOM 700 C C . ARG A 1 93 ? 1.829 15.527 1.324 1.00 74.12 93 ARG A C 1
ATOM 702 O O . ARG A 1 93 ? 2.666 14.779 0.847 1.00 74.12 93 ARG A O 1
ATOM 709 N N . GLY A 1 94 ? 1.848 16.836 1.120 1.00 74.81 94 GLY A N 1
ATOM 710 C CA . GLY A 1 94 ? 2.870 17.524 0.333 1.00 74.81 94 GLY A CA 1
ATOM 711 C C . GLY A 1 94 ? 2.988 18.980 0.767 1.00 74.81 94 GLY A C 1
ATOM 712 O O . GLY A 1 94 ? 2.121 19.488 1.486 1.00 74.81 94 GLY A O 1
ATOM 713 N N . LEU A 1 95 ? 4.054 19.654 0.342 1.00 78.00 95 LEU A N 1
ATOM 714 C CA . LEU A 1 95 ? 4.292 21.076 0.612 1.00 78.00 95 LEU A CA 1
ATOM 715 C C . LEU A 1 95 ? 3.344 21.970 -0.197 1.00 78.00 95 LEU A C 1
ATOM 717 O O . LEU A 1 95 ? 3.083 23.112 0.180 1.00 78.00 95 LEU A O 1
ATOM 721 N N . ASN A 1 96 ? 2.817 21.458 -1.310 1.00 83.81 96 ASN A N 1
ATOM 722 C CA . ASN A 1 96 ? 1.859 22.146 -2.165 1.00 83.81 96 ASN A CA 1
ATOM 723 C C . ASN A 1 96 ? 0.834 21.170 -2.778 1.00 83.81 96 ASN A C 1
ATOM 725 O O . ASN A 1 96 ? 0.951 19.950 -2.670 1.00 83.81 96 ASN A O 1
ATOM 729 N N . LYS A 1 97 ? -0.193 21.720 -3.441 1.00 85.38 97 LYS A N 1
ATOM 730 C CA . LYS A 1 97 ? -1.277 20.932 -4.055 1.00 85.38 97 LYS A CA 1
ATOM 731 C C . LYS A 1 97 ? -0.800 19.995 -5.168 1.00 85.38 97 LYS A C 1
ATOM 733 O O . LYS A 1 97 ? -1.404 18.944 -5.341 1.00 85.38 97 LYS A O 1
ATOM 738 N N . ALA A 1 98 ? 0.229 20.377 -5.923 1.00 82.88 98 ALA A N 1
ATOM 739 C CA . ALA A 1 98 ? 0.741 19.555 -7.016 1.00 82.88 98 ALA A CA 1
ATOM 740 C C . ALA A 1 98 ? 1.456 18.312 -6.473 1.00 82.88 98 ALA A C 1
ATOM 742 O O . ALA A 1 98 ? 1.206 17.216 -6.959 1.00 82.88 98 ALA A O 1
ATOM 743 N N . GLU A 1 99 ? 2.254 18.467 -5.415 1.00 80.62 99 GLU A N 1
ATOM 744 C CA . GLU A 1 99 ? 2.867 17.338 -4.706 1.00 80.62 99 GLU A CA 1
ATOM 745 C C . GLU A 1 99 ? 1.812 16.408 -4.105 1.00 80.62 99 GLU A C 1
ATOM 747 O O . GLU A 1 99 ? 1.869 15.206 -4.326 1.00 80.62 99 GLU A O 1
ATOM 752 N N . VAL A 1 100 ? 0.794 16.952 -3.423 1.00 83.00 100 VAL A N 1
ATOM 753 C CA . VAL A 1 100 ? -0.315 16.133 -2.900 1.00 83.00 100 VAL A CA 1
ATOM 754 C C . VAL A 1 100 ? -1.007 15.360 -4.024 1.00 83.00 100 VAL A C 1
ATOM 756 O O . VAL A 1 100 ? -1.299 14.183 -3.853 1.00 83.00 100 VAL A O 1
ATOM 759 N N . ALA A 1 101 ? -1.264 15.995 -5.171 1.00 83.25 101 ALA A N 1
ATOM 760 C CA . ALA A 1 101 ? -1.906 15.338 -6.307 1.00 83.25 101 ALA A CA 1
ATOM 761 C C . ALA A 1 101 ? -1.028 14.238 -6.925 1.00 83.25 101 ALA A C 1
ATOM 763 O O . ALA A 1 101 ? -1.550 13.178 -7.260 1.00 83.25 101 ALA A O 1
ATOM 764 N N . GLY A 1 102 ? 0.282 14.471 -7.053 1.00 83.44 102 GLY A N 1
ATOM 765 C CA . GLY A 1 102 ? 1.238 13.471 -7.533 1.00 83.44 102 GLY A CA 1
ATOM 766 C C . GLY A 1 102 ? 1.288 12.253 -6.616 1.00 83.44 102 GLY A C 1
ATOM 767 O O . GLY A 1 102 ? 1.118 11.129 -7.080 1.00 83.44 102 GLY A O 1
ATOM 768 N N . THR A 1 103 ? 1.394 12.483 -5.307 1.00 83.81 103 THR A N 1
ATOM 769 C CA . THR A 1 103 ? 1.359 11.406 -4.318 1.00 83.81 103 THR A CA 1
ATOM 770 C C . THR A 1 103 ? 0.019 10.674 -4.330 1.00 83.81 103 THR A C 1
ATOM 772 O O . THR A 1 103 ? 0.003 9.457 -4.402 1.00 83.81 103 THR A O 1
ATOM 775 N N . LEU A 1 104 ? -1.123 11.371 -4.342 1.00 85.00 104 LEU A N 1
ATOM 776 C CA . LEU A 1 104 ? -2.429 10.701 -4.430 1.00 85.00 104 LEU A CA 1
ATOM 777 C C . LEU A 1 104 ? -2.563 9.850 -5.690 1.00 85.00 104 LEU A C 1
ATOM 779 O O . LEU A 1 104 ? -3.200 8.802 -5.639 1.00 85.00 104 LEU A O 1
ATOM 783 N N . LEU A 1 105 ? -1.995 10.291 -6.814 1.00 86.94 105 LEU A N 1
ATOM 784 C CA . LEU A 1 105 ? -1.988 9.501 -8.036 1.00 86.94 105 LEU A CA 1
ATOM 785 C C . LEU A 1 105 ? -1.169 8.217 -7.850 1.00 86.94 105 LEU A C 1
ATOM 787 O O . LEU A 1 105 ? -1.653 7.155 -8.234 1.00 86.94 105 LEU A O 1
ATOM 791 N N . HIS A 1 106 ? 0.014 8.310 -7.234 1.00 89.44 106 HIS A N 1
ATOM 792 C CA . HIS A 1 106 ? 0.842 7.155 -6.863 1.00 89.44 106 HIS A CA 1
ATOM 793 C C . HIS A 1 106 ? 0.056 6.174 -5.987 1.00 89.44 106 HIS A C 1
ATOM 795 O O . HIS A 1 106 ? -0.167 5.031 -6.380 1.00 89.44 106 HIS A O 1
ATOM 801 N N . GLU A 1 107 ? -0.499 6.661 -4.877 1.00 86.69 107 GLU A N 1
ATOM 802 C CA . GLU A 1 107 ? -1.276 5.842 -3.945 1.00 86.69 107 GLU A CA 1
ATOM 803 C C . GLU A 1 107 ? -2.527 5.219 -4.589 1.00 86.69 107 GLU A C 1
ATOM 805 O O . GLU A 1 107 ? -2.927 4.097 -4.271 1.00 86.69 107 GLU A O 1
ATOM 810 N N . SER A 1 108 ? -3.153 5.924 -5.538 1.00 87.19 108 SER A N 1
ATOM 811 C CA . SER A 1 108 ? -4.318 5.415 -6.272 1.00 87.19 108 SER A CA 1
ATOM 812 C C . SER A 1 108 ? -3.969 4.215 -7.151 1.00 87.19 108 SER A C 1
ATOM 814 O O . SER A 1 108 ? -4.817 3.342 -7.345 1.00 87.19 108 SER A O 1
ATOM 816 N N . MET A 1 109 ? -2.738 4.133 -7.667 1.00 91.00 109 MET A N 1
ATOM 817 C CA . MET A 1 109 ? -2.309 2.983 -8.467 1.00 91.00 109 MET A CA 1
ATOM 818 C C . MET A 1 109 ? -2.236 1.710 -7.639 1.00 91.00 109 MET A C 1
ATOM 820 O O . MET A 1 109 ? -2.660 0.659 -8.119 1.00 91.00 109 MET A O 1
ATOM 824 N N . HIS A 1 110 ? -1.809 1.800 -6.381 1.00 90.44 110 HIS A N 1
ATOM 825 C CA . HIS A 1 110 ? -1.907 0.658 -5.482 1.00 90.44 110 HIS A CA 1
ATOM 826 C C . HIS A 1 110 ? -3.364 0.275 -5.194 1.00 90.44 110 HIS A C 1
ATOM 828 O O . HIS A 1 110 ? -3.696 -0.903 -5.076 1.00 90.44 110 HIS A O 1
ATOM 834 N N . GLY A 1 111 ? -4.267 1.256 -5.118 1.00 87.81 111 GLY A N 1
ATOM 835 C CA . GLY A 1 111 ? -5.699 0.992 -4.962 1.00 87.81 111 GLY A CA 1
ATOM 836 C C . GLY A 1 111 ? -6.264 0.190 -6.123 1.00 87.81 111 GLY A C 1
ATOM 837 O O . GLY A 1 111 ? -6.989 -0.781 -5.904 1.00 87.81 111 GLY A O 1
ATOM 838 N N . LEU A 1 112 ? -5.872 0.547 -7.346 1.00 89.12 112 LEU A N 1
ATOM 839 C CA . LEU A 1 112 ? -6.219 -0.207 -8.547 1.00 89.12 112 LEU A CA 1
ATOM 840 C C . LEU A 1 112 ? -5.570 -1.594 -8.566 1.00 89.12 112 LEU A C 1
ATOM 842 O O . LEU A 1 112 ? -6.226 -2.540 -8.984 1.00 89.12 112 LEU A O 1
ATOM 846 N N . PHE A 1 113 ? -4.336 -1.747 -8.077 1.00 91.69 113 PHE A N 1
ATOM 847 C CA . PHE A 1 113 ? -3.699 -3.061 -7.949 1.00 91.69 113 PHE A CA 1
ATOM 848 C C . PHE A 1 113 ? -4.532 -4.025 -7.097 1.00 91.69 113 PHE A C 1
ATOM 850 O O . PHE A 1 113 ? -4.695 -5.185 -7.463 1.00 91.69 113 PHE A O 1
ATOM 857 N N . TYR A 1 114 ? -5.096 -3.563 -5.979 1.00 87.12 114 TYR A N 1
ATOM 858 C CA . TYR A 1 114 ? -5.928 -4.418 -5.128 1.00 87.12 114 TYR A CA 1
ATOM 859 C C . TYR A 1 114 ? -7.355 -4.593 -5.663 1.00 87.12 114 TYR A C 1
ATOM 861 O O . TYR A 1 114 ? -7.909 -5.690 -5.582 1.00 87.12 114 TYR A O 1
ATOM 869 N N . ALA A 1 115 ? -7.947 -3.537 -6.228 1.00 85.94 115 ALA A N 1
ATOM 870 C CA . ALA A 1 115 ? -9.341 -3.550 -6.667 1.00 85.94 115 ALA A CA 1
ATOM 871 C C . ALA A 1 115 ? -9.562 -4.206 -8.043 1.00 85.94 115 ALA A C 1
ATOM 873 O O . ALA A 1 115 ? -10.632 -4.771 -8.275 1.00 85.94 115 ALA A O 1
ATOM 874 N N . ASP A 1 116 ? -8.587 -4.126 -8.955 1.00 89.31 116 ASP A N 1
ATOM 875 C CA . ASP A 1 116 ? -8.690 -4.614 -10.332 1.00 89.31 116 ASP A CA 1
ATOM 876 C C . ASP A 1 116 ? -7.831 -5.867 -10.543 1.00 89.31 116 ASP A C 1
ATOM 878 O O . ASP A 1 116 ? -6.603 -5.833 -10.660 1.00 89.31 116 ASP A O 1
ATOM 882 N N . GLU A 1 117 ? -8.501 -7.015 -10.630 1.00 90.56 117 GLU A N 1
ATOM 883 C CA . GLU A 1 117 ? -7.841 -8.304 -10.819 1.00 90.56 117 GLU A CA 1
ATOM 884 C C . GLU A 1 117 ? -7.085 -8.401 -12.156 1.00 90.56 117 GLU A C 1
ATOM 886 O O . GLU A 1 117 ? -6.062 -9.081 -12.245 1.00 90.56 117 GLU A O 1
ATOM 891 N N . GLY A 1 118 ? -7.572 -7.735 -13.206 1.00 93.69 118 GLY A N 1
ATOM 892 C CA . GLY A 1 118 ? -6.937 -7.726 -14.519 1.00 93.69 118 GLY A CA 1
ATOM 893 C C . GLY A 1 118 ? -5.608 -6.986 -14.494 1.00 93.69 118 GLY A C 1
ATOM 894 O O . GLY A 1 118 ? -4.601 -7.527 -14.958 1.00 93.69 118 GLY A O 1
ATOM 895 N N . LEU A 1 119 ? -5.596 -5.794 -13.896 1.00 93.94 119 LEU A N 1
ATOM 896 C CA . LEU A 1 119 ? -4.383 -5.008 -13.708 1.00 93.94 119 LEU A CA 1
ATOM 897 C C . LEU A 1 119 ? -3.386 -5.750 -12.818 1.00 93.94 119 LEU A C 1
ATOM 899 O O . LEU A 1 119 ? -2.229 -5.898 -13.203 1.00 93.94 119 LEU A O 1
ATOM 903 N N . ARG A 1 120 ? -3.841 -6.302 -11.685 1.00 93.88 120 ARG A N 1
ATOM 904 C CA . ARG A 1 120 ? -2.992 -7.087 -10.778 1.00 93.88 120 ARG A CA 1
ATOM 905 C C . ARG A 1 120 ? -2.306 -8.247 -11.489 1.00 93.88 120 ARG A C 1
ATOM 907 O O . ARG A 1 120 ? -1.093 -8.412 -11.370 1.00 93.88 120 ARG A O 1
ATOM 914 N N . ARG A 1 121 ? -3.061 -9.040 -12.260 1.00 96.56 121 ARG A N 1
ATOM 915 C CA . ARG A 1 121 ? -2.497 -10.151 -13.045 1.00 96.56 121 ARG A CA 1
ATOM 916 C C . ARG A 1 121 ? -1.490 -9.663 -14.083 1.00 96.56 121 ARG A C 1
ATOM 918 O O . ARG A 1 121 ? -0.455 -10.300 -14.250 1.00 96.56 121 ARG A O 1
ATOM 925 N N . ALA A 1 122 ? -1.765 -8.549 -14.761 1.00 97.75 122 ALA A N 1
ATOM 926 C CA . ALA A 1 122 ? -0.838 -7.975 -15.733 1.00 97.75 122 ALA A CA 1
ATOM 927 C C . ALA A 1 122 ? 0.472 -7.509 -15.073 1.00 97.75 122 ALA A C 1
ATOM 929 O O . ALA A 1 122 ? 1.547 -7.788 -15.599 1.00 97.75 122 ALA A O 1
ATOM 930 N N . SER A 1 123 ? 0.399 -6.870 -13.901 1.00 97.75 123 SER A N 1
ATOM 931 C CA . SER A 1 123 ? 1.573 -6.452 -13.126 1.00 97.75 123 SER A CA 1
ATOM 932 C C . SER A 1 123 ? 2.438 -7.637 -12.702 1.00 97.75 123 SER A C 1
ATOM 934 O O . SER A 1 123 ? 3.654 -7.597 -12.884 1.00 97.75 123 SER A O 1
ATOM 936 N N . TRP A 1 124 ? 1.819 -8.709 -12.202 1.00 98.31 124 TRP A N 1
ATOM 937 C CA . TRP A 1 124 ? 2.527 -9.946 -11.863 1.00 98.31 124 TRP A CA 1
ATOM 938 C C . TRP A 1 124 ? 3.153 -10.610 -13.086 1.00 98.31 124 TRP A C 1
ATOM 940 O O . TRP A 1 124 ? 4.320 -10.979 -13.037 1.00 98.31 124 TRP A O 1
ATOM 950 N N . SER A 1 125 ? 2.419 -10.713 -14.197 1.00 98.25 125 SER A N 1
ATOM 951 C CA . SER A 1 125 ? 2.964 -11.265 -15.444 1.00 98.25 125 SER A CA 1
ATOM 952 C C . SER A 1 125 ? 4.197 -10.488 -15.895 1.00 98.25 125 SER A C 1
ATOM 954 O O . SER A 1 125 ? 5.220 -11.088 -16.202 1.00 98.25 125 SER A O 1
ATOM 956 N N . PHE A 1 126 ? 4.128 -9.154 -15.877 1.00 97.69 126 PHE A N 1
ATOM 957 C CA . PHE A 1 126 ? 5.267 -8.318 -16.233 1.00 97.69 126 PHE A CA 1
ATOM 958 C C . PHE A 1 126 ? 6.451 -8.526 -15.284 1.00 97.69 126 PHE A C 1
ATOM 960 O O . PHE A 1 126 ? 7.576 -8.645 -15.758 1.00 97.69 126 PHE A O 1
ATOM 967 N N . TRP A 1 127 ? 6.211 -8.591 -13.967 1.00 97.94 127 TRP A N 1
ATOM 968 C CA . TRP A 1 127 ? 7.259 -8.871 -12.982 1.00 97.94 127 TRP A CA 1
ATOM 969 C C . TRP A 1 127 ? 7.930 -10.219 -13.245 1.00 97.94 127 TRP A C 1
ATOM 971 O O . TRP A 1 127 ? 9.156 -10.285 -13.278 1.00 97.94 127 TRP A O 1
ATOM 981 N N . GLU A 1 128 ? 7.155 -11.280 -13.477 1.00 97.94 128 GLU A N 1
ATOM 982 C CA . GLU A 1 128 ? 7.695 -12.618 -13.736 1.00 97.94 128 GLU A CA 1
ATOM 983 C C . GLU A 1 128 ? 8.482 -12.722 -15.041 1.00 97.94 128 GLU A C 1
ATOM 985 O O . GLU A 1 128 ? 9.483 -13.438 -15.092 1.00 97.94 128 GLU A O 1
ATOM 990 N N . ASP A 1 129 ? 8.106 -11.944 -16.054 1.00 98.00 129 ASP A N 1
ATOM 991 C CA . ASP A 1 129 ? 8.838 -11.860 -17.317 1.00 98.00 129 ASP A CA 1
ATOM 992 C C . ASP A 1 129 ? 10.173 -11.091 -17.191 1.00 98.00 129 ASP A C 1
ATOM 994 O O . ASP A 1 129 ? 11.021 -11.141 -18.093 1.00 98.00 129 ASP A O 1
ATOM 998 N N . LEU A 1 130 ? 10.414 -10.373 -16.083 1.00 96.94 130 LEU A N 1
ATOM 999 C CA . LEU A 1 130 ? 11.703 -9.731 -15.830 1.00 96.94 130 LEU A CA 1
ATOM 1000 C C . LEU A 1 130 ? 12.790 -10.767 -15.527 1.00 96.94 130 LEU A C 1
ATOM 1002 O O . LEU A 1 130 ? 12.641 -11.666 -14.699 1.00 96.94 130 LEU A O 1
ATOM 1006 N N . SER A 1 131 ? 13.967 -10.564 -16.121 1.00 97.25 131 SER A N 1
ATOM 1007 C CA . SER A 1 131 ? 15.162 -11.315 -15.741 1.00 97.25 131 SER A CA 1
ATOM 1008 C C . SER A 1 131 ? 15.564 -11.025 -14.290 1.00 97.25 131 SER A C 1
ATOM 1010 O O . SER A 1 131 ? 15.337 -9.923 -13.783 1.00 97.25 131 SER A O 1
ATOM 1012 N N . LEU A 1 132 ? 16.235 -11.984 -13.638 1.00 95.94 132 LEU A N 1
ATOM 1013 C CA . LEU A 1 132 ? 16.726 -11.818 -12.261 1.00 95.94 132 LEU A CA 1
ATOM 1014 C C . LEU A 1 132 ? 17.506 -10.504 -12.050 1.00 95.94 132 LEU A C 1
ATOM 1016 O O . LEU A 1 132 ? 17.146 -9.775 -11.132 1.00 95.94 132 LEU A O 1
ATOM 1020 N N . PRO A 1 133 ? 18.449 -10.097 -12.932 1.00 96.56 133 PRO A N 1
ATOM 1021 C CA . PRO A 1 133 ? 19.131 -8.813 -12.772 1.00 96.56 133 PRO A CA 1
ATOM 1022 C C . PRO A 1 133 ? 18.193 -7.598 -12.766 1.00 96.56 133 PRO A C 1
ATOM 1024 O O . PRO A 1 133 ? 18.458 -6.621 -12.075 1.00 96.56 133 PRO A O 1
ATOM 1027 N N . ARG A 1 134 ? 17.088 -7.629 -13.525 1.00 94.06 134 ARG A N 1
ATOM 1028 C CA . ARG A 1 134 ? 16.100 -6.537 -13.536 1.00 94.06 134 ARG A CA 1
ATOM 1029 C C . ARG A 1 134 ? 15.242 -6.535 -12.274 1.00 94.06 134 ARG A C 1
ATOM 1031 O O . ARG A 1 134 ? 14.987 -5.458 -11.742 1.00 94.06 134 ARG A O 1
ATOM 1038 N N . LYS A 1 135 ? 14.839 -7.712 -11.780 1.00 96.75 135 LYS A N 1
ATOM 1039 C CA . LYS A 1 135 ? 14.174 -7.831 -10.471 1.00 96.75 135 LYS A CA 1
ATOM 1040 C C . LYS A 1 135 ? 15.084 -7.289 -9.360 1.00 96.75 135 LYS A C 1
ATOM 1042 O O . LYS A 1 135 ? 14.625 -6.532 -8.510 1.00 96.75 135 LYS A O 1
ATOM 1047 N N . ASP A 1 136 ? 16.382 -7.582 -9.412 1.00 95.00 136 ASP A N 1
ATOM 1048 C CA . ASP A 1 136 ? 17.353 -7.112 -8.416 1.00 95.00 136 ASP A CA 1
ATOM 1049 C C . ASP A 1 136 ? 17.583 -5.594 -8.467 1.00 95.00 136 ASP A C 1
ATOM 1051 O O . ASP A 1 136 ? 17.746 -4.971 -7.419 1.00 95.00 136 ASP A O 1
ATOM 1055 N N . LEU A 1 137 ? 17.518 -4.968 -9.650 1.00 93.88 137 LEU A N 1
ATOM 1056 C CA . LEU A 1 137 ? 17.524 -3.504 -9.763 1.00 93.88 137 LEU A CA 1
ATOM 1057 C C . LEU A 1 137 ? 16.324 -2.873 -9.046 1.00 93.88 137 LEU A C 1
ATOM 1059 O O . LEU A 1 137 ? 16.505 -1.911 -8.300 1.00 93.88 137 LEU A O 1
ATOM 1063 N N . TRP A 1 138 ? 15.120 -3.425 -9.229 1.00 94.19 138 TRP A N 1
ATOM 1064 C CA . TRP A 1 138 ? 13.927 -2.970 -8.510 1.00 94.19 138 TRP A CA 1
ATOM 1065 C C . TRP A 1 138 ? 14.062 -3.171 -7.004 1.00 94.19 138 TRP A C 1
ATOM 1067 O O . TRP A 1 138 ? 13.865 -2.225 -6.246 1.00 94.19 138 TRP A O 1
ATOM 1077 N N . ARG A 1 139 ? 14.473 -4.362 -6.558 1.00 93.25 139 ARG A N 1
ATOM 1078 C CA . ARG A 1 139 ? 14.669 -4.647 -5.128 1.00 93.25 139 ARG A CA 1
ATOM 1079 C C . ARG A 1 139 ? 15.710 -3.728 -4.491 1.00 93.25 139 ARG A C 1
ATOM 1081 O O . ARG A 1 139 ? 15.510 -3.261 -3.371 1.00 93.25 139 ARG A O 1
ATOM 1088 N N . GLY A 1 140 ? 16.803 -3.442 -5.199 1.00 88.75 140 GLY A N 1
ATOM 1089 C CA . GLY A 1 140 ? 17.834 -2.506 -4.754 1.00 88.75 140 GLY A CA 1
ATOM 1090 C C . GLY A 1 140 ? 17.317 -1.071 -4.664 1.00 88.75 140 GLY A C 1
ATOM 1091 O O . GLY A 1 140 ? 17.553 -0.396 -3.663 1.00 88.75 140 GLY A O 1
ATOM 1092 N N . PHE A 1 141 ? 16.571 -0.618 -5.676 1.00 87.38 141 PHE A N 1
ATOM 1093 C CA . PHE A 1 141 ? 15.927 0.695 -5.670 1.00 87.38 141 PHE A CA 1
ATOM 1094 C C . PHE A 1 141 ? 14.948 0.841 -4.497 1.00 87.38 141 PHE A C 1
ATOM 1096 O O . PHE A 1 141 ? 15.106 1.761 -3.698 1.00 87.38 141 PHE A O 1
ATOM 1103 N N . LEU A 1 142 ? 14.008 -0.092 -4.330 1.00 86.00 142 LEU A N 1
ATOM 1104 C CA . LEU A 1 142 ? 13.011 -0.052 -3.254 1.00 86.00 142 LEU A CA 1
ATOM 1105 C C . LEU A 1 142 ? 13.657 -0.168 -1.868 1.00 86.00 142 LEU A C 1
ATOM 1107 O O . LEU A 1 142 ? 13.327 0.596 -0.963 1.00 86.00 142 LEU A O 1
ATOM 1111 N N . GLY A 1 143 ? 14.657 -1.040 -1.719 1.00 83.50 143 GLY A N 1
ATOM 1112 C CA . GLY A 1 143 ? 15.434 -1.141 -0.483 1.00 83.50 143 GLY A CA 1
ATOM 1113 C C . GLY A 1 143 ? 16.157 0.165 -0.131 1.00 83.50 143 GLY A C 1
ATOM 1114 O O . GLY A 1 143 ? 16.213 0.541 1.037 1.00 83.50 143 GLY A O 1
ATOM 1115 N N . SER A 1 144 ? 16.648 0.915 -1.128 1.00 81.75 144 SER A N 1
ATOM 1116 C CA . SER A 1 144 ? 17.275 2.230 -0.905 1.00 81.75 144 SER A CA 1
ATOM 1117 C C . SER A 1 144 ? 16.298 3.303 -0.407 1.00 81.75 144 SER A C 1
ATOM 1119 O O . SER A 1 144 ? 16.726 4.268 0.226 1.00 81.75 144 SER A O 1
ATOM 1121 N N . LEU A 1 145 ? 14.997 3.122 -0.655 1.00 78.19 145 LEU A N 1
ATOM 1122 C CA . LEU A 1 145 ? 13.927 3.991 -0.160 1.00 78.19 145 LEU A CA 1
ATOM 1123 C C . LEU A 1 145 ? 13.426 3.589 1.235 1.00 78.19 145 LEU A C 1
ATOM 1125 O O . LEU A 1 145 ? 12.713 4.372 1.864 1.00 78.19 145 LEU A O 1
ATOM 1129 N N . GLY A 1 146 ? 13.846 2.421 1.735 1.00 74.12 146 GLY A N 1
ATOM 1130 C CA . GLY A 1 146 ? 13.506 1.909 3.062 1.00 74.12 146 GLY A CA 1
ATOM 1131 C C . GLY A 1 146 ? 12.414 0.838 3.087 1.00 74.12 146 G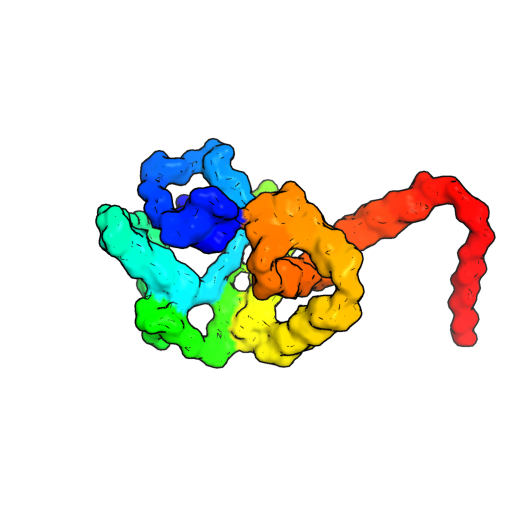LY A C 1
ATOM 1132 O O . GLY A 1 146 ? 12.014 0.446 4.180 1.00 74.12 146 GLY A O 1
ATOM 1133 N N . TYR A 1 147 ? 11.950 0.358 1.930 1.00 77.06 147 TYR A N 1
ATOM 1134 C CA . TYR A 1 147 ? 10.963 -0.722 1.850 1.00 77.06 147 TYR A CA 1
ATOM 1135 C C . TYR A 1 147 ? 11.573 -2.105 2.127 1.00 77.06 147 TYR A C 1
ATOM 1137 O O . TYR A 1 147 ? 12.751 -2.350 1.846 1.00 77.06 147 TYR A O 1
ATOM 1145 N N . ASP A 1 148 ? 10.744 -3.048 2.591 1.00 81.25 148 ASP A N 1
ATOM 1146 C CA . ASP A 1 148 ? 11.093 -4.474 2.639 1.00 81.25 148 ASP A CA 1
ATOM 1147 C C . ASP A 1 148 ? 11.075 -5.091 1.230 1.00 81.25 148 ASP A C 1
ATOM 1149 O O . ASP A 1 148 ? 10.083 -5.660 0.773 1.00 81.25 148 ASP A O 1
ATOM 1153 N N . SER A 1 149 ? 12.205 -5.001 0.531 1.00 86.38 149 SER A N 1
ATOM 1154 C CA . SER A 1 149 ? 12.362 -5.542 -0.824 1.00 86.38 149 SER A CA 1
ATOM 1155 C C . SER A 1 149 ? 12.459 -7.072 -0.900 1.00 86.38 149 SER A C 1
ATOM 1157 O O . SER A 1 149 ? 12.620 -7.623 -1.994 1.00 86.38 149 SER A O 1
ATOM 1159 N N . SER A 1 150 ? 12.347 -7.776 0.234 1.00 87.75 150 SER A N 1
ATOM 1160 C CA . SER A 1 150 ? 12.153 -9.230 0.249 1.00 87.75 150 SER A CA 1
ATOM 1161 C C . SER A 1 150 ? 10.686 -9.628 0.044 1.00 87.75 150 SER A C 1
ATOM 1163 O O . SER A 1 150 ? 10.414 -10.746 -0.400 1.00 87.75 150 SER A O 1
ATOM 1165 N N . ASN A 1 151 ? 9.745 -8.708 0.286 1.00 88.00 151 ASN A N 1
ATOM 1166 C CA . ASN A 1 151 ? 8.328 -8.896 0.007 1.00 88.00 151 ASN A CA 1
ATOM 1167 C C . ASN A 1 151 ? 8.049 -8.696 -1.493 1.00 88.00 151 ASN A C 1
ATOM 1169 O O . ASN A 1 151 ? 8.105 -7.585 -2.025 1.00 88.00 151 ASN A O 1
ATOM 1173 N N . GLU A 1 152 ? 7.749 -9.791 -2.190 1.00 93.75 152 GLU A N 1
ATOM 1174 C CA . GLU A 1 152 ? 7.585 -9.768 -3.643 1.00 93.75 152 GLU A CA 1
ATOM 1175 C C . GLU A 1 152 ? 6.304 -9.057 -4.093 1.00 93.75 152 GLU A C 1
ATOM 1177 O O . GLU A 1 152 ? 6.344 -8.315 -5.072 1.00 93.75 152 GLU A O 1
ATOM 1182 N N . GLU A 1 153 ? 5.198 -9.195 -3.356 1.00 92.62 153 GLU A N 1
ATOM 1183 C CA . GLU A 1 153 ? 3.961 -8.468 -3.670 1.00 92.62 153 GLU A CA 1
ATOM 1184 C C . GLU A 1 153 ? 4.162 -6.956 -3.545 1.00 92.62 153 GLU A C 1
ATOM 1186 O O . GLU A 1 153 ? 3.736 -6.213 -4.432 1.00 92.62 153 GLU A O 1
ATOM 1191 N N . LEU A 1 154 ? 4.876 -6.511 -2.502 1.00 88.62 154 LEU A N 1
ATOM 1192 C CA . LEU A 1 154 ? 5.270 -5.110 -2.355 1.00 88.62 154 LEU A CA 1
ATOM 1193 C C . LEU A 1 154 ? 6.081 -4.655 -3.571 1.00 88.62 154 LEU A C 1
ATOM 1195 O O . LEU A 1 154 ? 5.755 -3.640 -4.176 1.00 88.62 154 LEU A O 1
ATOM 1199 N N . CYS A 1 155 ? 7.080 -5.434 -3.996 1.00 93.31 155 CYS A N 1
ATOM 1200 C CA . CYS A 1 155 ? 7.896 -5.080 -5.158 1.00 93.31 155 CYS A CA 1
ATOM 1201 C C . CYS A 1 155 ? 7.068 -4.938 -6.445 1.00 93.31 155 CYS A C 1
ATOM 1203 O O . CYS A 1 155 ? 7.275 -3.992 -7.207 1.00 93.31 155 CYS A O 1
ATOM 1205 N N . VAL A 1 156 ? 6.128 -5.855 -6.692 1.00 96.94 156 VAL A N 1
ATOM 1206 C CA . VAL A 1 156 ? 5.255 -5.818 -7.877 1.00 96.94 156 VAL A CA 1
ATOM 1207 C C . VAL A 1 156 ? 4.320 -4.607 -7.835 1.00 96.94 156 VAL A C 1
ATOM 1209 O O . VAL A 1 156 ? 4.132 -3.931 -8.850 1.00 96.94 156 VAL A O 1
ATOM 1212 N N . ASN A 1 157 ? 3.740 -4.328 -6.668 1.00 93.25 157 ASN A N 1
ATOM 1213 C CA . ASN A 1 157 ? 2.805 -3.228 -6.473 1.00 93.25 157 ASN A CA 1
ATOM 1214 C C . ASN A 1 157 ? 3.498 -1.859 -6.611 1.00 93.25 157 ASN A C 1
ATOM 1216 O O . ASN A 1 157 ? 3.025 -0.991 -7.346 1.00 93.25 157 ASN A O 1
ATOM 1220 N N . GLU A 1 158 ? 4.667 -1.696 -5.991 1.00 91.38 158 GLU A N 1
ATOM 1221 C CA . GLU A 1 158 ? 5.506 -0.500 -6.119 1.00 91.38 158 GLU A CA 1
ATOM 1222 C C . GLU A 1 158 ? 5.957 -0.274 -7.562 1.00 91.38 158 GLU A C 1
ATOM 1224 O O . GLU A 1 158 ? 5.819 0.822 -8.104 1.00 91.38 158 GLU A O 1
ATOM 1229 N N . MET A 1 159 ? 6.430 -1.324 -8.240 1.00 94.62 159 MET A N 1
ATOM 1230 C CA . MET A 1 159 ? 6.809 -1.239 -9.650 1.00 94.62 159 MET A CA 1
ATOM 1231 C C . MET A 1 159 ? 5.663 -0.681 -10.507 1.00 94.62 159 MET A C 1
ATOM 1233 O O . MET A 1 159 ? 5.899 0.200 -11.337 1.00 94.62 159 MET A O 1
ATOM 1237 N N . LEU A 1 160 ? 4.429 -1.165 -10.316 1.00 94.94 160 LEU A N 1
ATOM 1238 C CA . LEU A 1 160 ? 3.260 -0.634 -11.021 1.00 94.94 160 LEU A CA 1
ATOM 1239 C C . LEU A 1 160 ? 3.076 0.866 -10.746 1.00 94.94 160 LEU A C 1
ATOM 1241 O O . LEU A 1 160 ? 2.925 1.642 -11.694 1.00 94.94 160 LEU A O 1
ATOM 1245 N N . ALA A 1 161 ? 3.083 1.277 -9.477 1.00 91.94 161 ALA A N 1
ATOM 1246 C CA . ALA A 1 161 ? 2.846 2.665 -9.095 1.00 91.94 161 ALA A CA 1
ATOM 1247 C C . ALA A 1 161 ? 3.935 3.604 -9.634 1.00 91.94 161 ALA A C 1
ATOM 1249 O O . ALA A 1 161 ? 3.619 4.625 -10.255 1.00 91.94 161 ALA A O 1
ATOM 1250 N N . TYR A 1 162 ? 5.209 3.221 -9.523 1.00 90.69 162 TYR A N 1
ATOM 1251 C CA . TYR A 1 162 ? 6.331 3.976 -10.078 1.00 90.69 162 TYR A CA 1
ATOM 1252 C C . TYR A 1 162 ? 6.246 4.109 -11.601 1.00 90.69 162 TYR A C 1
ATOM 1254 O O . TYR A 1 162 ? 6.357 5.219 -12.127 1.00 90.69 162 TYR A O 1
ATOM 1262 N N . LEU A 1 163 ? 6.003 3.011 -12.327 1.00 90.88 163 LEU A N 1
ATOM 1263 C CA . LEU A 1 163 ? 5.910 3.044 -13.791 1.00 90.88 163 LEU A CA 1
ATOM 1264 C C . LEU A 1 163 ? 4.733 3.896 -14.288 1.00 90.88 163 LEU A C 1
ATOM 1266 O O . LEU A 1 163 ? 4.843 4.551 -15.326 1.00 90.88 163 LEU A O 1
ATOM 1270 N N . ALA A 1 164 ? 3.615 3.901 -13.562 1.00 88.81 164 ALA A N 1
ATOM 1271 C CA . ALA A 1 164 ? 2.415 4.629 -13.956 1.00 88.81 164 ALA A CA 1
ATOM 1272 C C . ALA A 1 164 ? 2.474 6.131 -13.631 1.00 88.81 164 ALA A C 1
ATOM 1274 O O . ALA A 1 164 ? 1.899 6.940 -14.368 1.00 88.81 164 ALA A O 1
ATOM 1275 N N . THR A 1 165 ? 3.146 6.517 -12.543 1.00 85.44 165 THR A N 1
ATOM 1276 C CA . THR A 1 165 ? 2.983 7.863 -11.962 1.00 85.44 165 THR A CA 1
ATOM 1277 C C . THR A 1 165 ? 4.234 8.728 -12.020 1.00 85.44 165 THR A C 1
ATOM 1279 O O . THR A 1 165 ? 4.125 9.933 -12.255 1.00 85.44 165 THR A O 1
ATOM 1282 N N . GLU A 1 166 ? 5.429 8.142 -11.951 1.00 74.81 166 GLU A N 1
ATOM 1283 C CA . GLU A 1 166 ? 6.688 8.890 -11.892 1.00 74.81 166 GLU A CA 1
ATOM 1284 C C . GLU A 1 166 ? 7.218 9.272 -13.286 1.00 74.81 166 GLU A C 1
ATOM 1286 O O . GLU A 1 166 ? 8.367 9.026 -13.670 1.00 74.81 166 GLU A O 1
ATOM 1291 N N . ARG A 1 167 ? 6.363 9.957 -14.059 1.00 63.66 167 ARG A N 1
ATOM 1292 C CA . ARG A 1 167 ? 6.679 10.514 -15.388 1.00 63.66 167 ARG A CA 1
ATOM 1293 C C . ARG A 1 167 ? 7.898 11.437 -15.364 1.00 63.66 167 ARG A C 1
ATOM 1295 O O . ARG A 1 167 ? 8.650 11.489 -16.336 1.00 63.66 167 ARG A O 1
ATOM 1302 N N . ASP A 1 168 ? 8.121 12.144 -14.260 1.00 58.53 168 ASP A N 1
ATOM 1303 C CA . ASP A 1 168 ? 9.262 13.049 -14.108 1.00 58.53 168 ASP A CA 1
ATOM 1304 C C . ASP A 1 168 ? 10.563 12.325 -13.741 1.00 58.53 168 ASP A C 1
ATOM 1306 O O . ASP A 1 168 ? 11.645 12.863 -13.970 1.00 58.53 168 ASP A O 1
ATOM 1310 N N . LEU A 1 169 ? 10.501 11.101 -13.213 1.00 55.56 169 LEU A N 1
ATOM 1311 C CA . LEU A 1 169 ? 11.676 10.256 -12.994 1.00 55.56 169 LEU A CA 1
ATOM 1312 C C . LEU A 1 169 ? 12.190 9.710 -14.336 1.00 55.56 169 LEU A C 1
ATOM 1314 O O . LEU A 1 169 ? 13.388 9.788 -14.611 1.00 55.56 169 LEU A O 1
ATOM 1318 N N . LEU A 1 170 ? 11.272 9.320 -15.229 1.00 52.09 170 LEU A N 1
ATOM 1319 C CA . LEU A 1 170 ? 11.574 8.988 -16.628 1.00 52.09 170 LEU A CA 1
ATOM 1320 C C . LEU A 1 170 ? 12.125 10.194 -17.406 1.00 52.09 170 LEU A C 1
ATOM 1322 O O . LEU A 1 170 ? 13.151 10.072 -18.072 1.00 52.09 170 LEU A O 1
ATOM 1326 N N . ARG A 1 171 ? 11.509 11.380 -17.284 1.00 52.94 171 ARG A N 1
ATOM 1327 C CA . ARG A 1 171 ? 12.002 12.609 -17.942 1.00 52.94 171 ARG A CA 1
ATOM 1328 C C . ARG A 1 171 ? 13.378 13.042 -17.438 1.00 52.94 171 ARG A C 1
ATOM 1330 O O . ARG A 1 171 ? 14.222 13.424 -18.239 1.00 52.94 171 ARG A O 1
ATOM 1337 N N . ARG A 1 172 ? 13.630 12.971 -16.125 1.00 49.97 172 ARG A N 1
ATOM 1338 C CA . ARG A 1 172 ? 14.942 13.299 -15.539 1.00 49.97 172 ARG A CA 1
ATOM 1339 C C . ARG A 1 172 ? 16.015 12.278 -15.910 1.00 49.97 172 ARG A C 1
ATOM 1341 O O . ARG A 1 172 ? 17.167 12.670 -16.070 1.00 49.97 172 ARG A O 1
ATOM 1348 N N . HIS A 1 173 ? 15.662 11.000 -16.053 1.00 51.28 173 HIS A N 1
ATOM 1349 C CA . HIS A 1 173 ? 16.577 9.991 -16.583 1.00 51.28 173 HIS A CA 1
ATOM 1350 C C . HIS A 1 173 ? 16.907 10.268 -18.056 1.00 51.28 173 HIS A C 1
ATOM 1352 O O . HIS A 1 173 ? 18.083 10.372 -18.384 1.00 51.28 173 HIS A O 1
ATOM 1358 N N . ALA A 1 174 ? 15.900 10.509 -18.904 1.00 50.81 174 ALA A N 1
ATOM 1359 C CA . ALA A 1 174 ? 16.096 10.862 -20.313 1.00 50.81 174 ALA A CA 1
ATOM 1360 C C . ALA A 1 174 ? 16.986 12.109 -20.485 1.00 50.81 174 ALA A C 1
ATOM 1362 O O . ALA A 1 174 ? 17.966 12.068 -21.220 1.00 50.81 174 ALA A O 1
ATOM 1363 N N . ALA A 1 175 ? 16.737 13.170 -19.711 1.00 49.56 175 ALA A N 1
ATOM 1364 C CA . ALA A 1 175 ? 17.556 14.384 -19.735 1.00 49.56 175 ALA A CA 1
ATOM 1365 C C . ALA A 1 175 ? 19.002 14.169 -19.236 1.00 49.56 175 ALA A C 1
ATOM 1367 O O . ALA A 1 175 ? 19.906 14.904 -19.624 1.00 49.56 175 ALA A O 1
ATOM 1368 N N . ARG A 1 176 ? 19.247 13.174 -18.369 1.00 48.41 176 ARG A N 1
ATOM 1369 C CA . ARG A 1 176 ? 20.605 12.787 -17.941 1.00 48.41 176 ARG A CA 1
ATOM 1370 C C . ARG A 1 176 ? 21.312 11.923 -18.984 1.00 48.41 176 ARG A C 1
ATOM 1372 O O . ARG A 1 176 ? 22.520 12.061 -19.137 1.00 48.41 176 ARG A O 1
ATOM 1379 N N . SER A 1 177 ? 20.581 11.070 -19.698 1.00 48.19 177 SER A N 1
ATOM 1380 C CA . SER A 1 177 ? 21.103 10.276 -20.816 1.00 48.19 177 SER A CA 1
ATOM 1381 C C . SER A 1 177 ? 21.483 11.144 -22.019 1.00 48.19 177 SER A C 1
ATOM 1383 O O . SER A 1 177 ? 22.447 10.827 -22.703 1.00 48.19 177 SER A O 1
ATOM 1385 N N . GLU A 1 178 ? 20.792 12.265 -22.238 1.00 51.53 178 GLU A N 1
ATOM 1386 C CA . GLU A 1 178 ? 21.130 13.259 -23.271 1.00 51.53 178 GLU A CA 1
ATOM 1387 C C . GLU A 1 178 ? 22.314 14.173 -22.887 1.00 51.53 178 GLU A C 1
ATOM 1389 O O . GLU A 1 178 ? 22.878 14.848 -23.744 1.00 51.53 178 GLU A O 1
ATOM 1394 N N . GLY A 1 179 ? 22.715 14.193 -21.610 1.00 47.09 179 GLY A N 1
ATOM 1395 C CA . GLY A 1 179 ? 23.829 15.000 -21.094 1.00 47.09 179 GLY A CA 1
ATOM 1396 C C . GLY A 1 179 ? 25.185 14.282 -21.032 1.00 47.09 179 GLY A C 1
ATOM 1397 O O . GLY A 1 179 ? 26.150 14.871 -20.545 1.00 47.09 179 GLY A O 1
ATOM 1398 N N . GLY A 1 180 ? 25.268 13.022 -21.475 1.00 38.22 180 GLY A N 1
ATOM 1399 C CA . GLY A 1 180 ? 26.522 12.279 -21.634 1.00 38.22 180 GLY A CA 1
ATOM 1400 C C . GLY A 1 180 ? 27.008 12.353 -23.081 1.00 38.22 180 GLY A C 1
ATOM 1401 O O . GLY A 1 180 ? 26.334 11.863 -23.978 1.00 38.22 180 GLY A O 1
ATOM 1402 N N . GLU A 1 181 ? 28.157 12.988 -23.310 1.00 45.31 181 GLU A N 1
ATOM 1403 C CA . GLU A 1 181 ? 28.754 13.197 -24.635 1.00 45.31 181 GLU A CA 1
ATOM 1404 C C . GLU A 1 181 ? 28.932 11.890 -25.436 1.00 45.31 181 GLU A C 1
ATOM 1406 O O . GLU A 1 181 ? 29.540 10.935 -24.950 1.00 45.31 181 GLU A O 1
ATOM 1411 N N . GLY A 1 182 ? 28.461 11.877 -26.691 1.00 33.91 182 GLY A N 1
ATOM 1412 C CA . GLY A 1 182 ? 28.752 10.812 -27.658 1.00 33.91 182 GLY A CA 1
ATOM 1413 C C . GLY A 1 182 ? 27.908 10.859 -28.940 1.00 33.91 182 GLY A C 1
ATOM 1414 O O . GLY A 1 182 ? 26.887 10.195 -29.019 1.00 33.91 182 GLY A O 1
ATOM 1415 N N . GLU A 1 183 ? 28.359 11.658 -29.913 1.00 37.31 183 GLU A N 1
ATOM 1416 C CA . GLU A 1 183 ? 28.100 11.618 -31.371 1.00 37.31 183 GLU A CA 1
ATOM 1417 C C . GLU A 1 183 ? 26.740 11.125 -31.928 1.00 37.31 183 GLU A C 1
ATOM 1419 O O . GLU A 1 183 ? 26.435 9.941 -32.005 1.00 37.31 183 GLU A O 1
ATOM 1424 N N . GLY A 1 184 ? 25.999 12.105 -32.465 1.00 42.59 184 GLY A N 1
ATOM 1425 C CA . GLY A 1 184 ? 25.076 12.067 -33.608 1.00 42.59 184 GLY A CA 1
ATOM 1426 C C . GLY A 1 184 ? 24.551 10.732 -34.153 1.00 42.59 184 GLY A C 1
ATOM 1427 O O . GLY A 1 184 ? 25.229 10.045 -34.909 1.00 42.59 184 GLY A O 1
ATOM 1428 N N . ALA A 1 185 ? 23.245 10.519 -33.979 1.00 32.59 185 ALA A N 1
ATOM 1429 C CA . ALA A 1 185 ? 22.408 9.871 -34.986 1.00 32.59 185 ALA A CA 1
ATOM 1430 C C . ALA A 1 185 ? 20.967 10.395 -34.887 1.00 32.59 185 ALA A C 1
ATOM 1432 O O . ALA A 1 185 ? 20.196 10.021 -34.006 1.00 32.59 185 ALA A O 1
ATOM 1433 N N . THR A 1 186 ? 20.608 11.289 -35.805 1.00 34.31 186 THR A N 1
ATOM 1434 C CA . THR A 1 186 ? 19.230 11.704 -36.071 1.00 34.31 186 THR A CA 1
ATOM 1435 C C . THR A 1 186 ? 18.455 10.491 -36.591 1.00 34.31 186 THR A C 1
ATOM 1437 O O . THR A 1 186 ? 18.778 9.967 -37.655 1.00 34.31 186 THR A O 1
ATOM 1440 N N . LEU A 1 187 ? 17.437 10.031 -35.863 1.00 31.62 187 LEU A N 1
ATOM 1441 C CA . LEU A 1 187 ? 16.449 9.093 -36.395 1.00 31.62 187 LEU A CA 1
ATOM 1442 C C . LEU A 1 187 ? 15.325 9.906 -37.042 1.00 31.62 187 LEU A C 1
ATOM 1444 O O . LEU A 1 187 ? 14.452 10.438 -36.357 1.00 31.62 187 LEU A O 1
ATOM 1448 N N . GLU A 1 188 ? 15.379 10.031 -38.368 1.00 34.53 188 GLU A N 1
ATOM 1449 C CA . GLU A 1 188 ? 14.247 10.500 -39.164 1.00 34.53 188 GLU A CA 1
ATOM 1450 C C . GLU A 1 188 ? 13.087 9.506 -39.035 1.00 34.53 188 GLU A C 1
ATOM 1452 O O . GLU A 1 188 ? 13.205 8.324 -39.364 1.00 34.53 188 GLU A O 1
ATOM 1457 N N . VAL A 1 189 ? 11.947 10.002 -38.558 1.00 35.94 189 VAL A N 1
ATOM 1458 C CA . VAL A 1 189 ? 10.668 9.297 -38.627 1.00 35.94 189 VAL A CA 1
ATOM 1459 C C . VAL A 1 189 ? 10.113 9.538 -40.027 1.00 35.94 189 VAL A C 1
ATOM 1461 O O . VAL A 1 189 ? 9.646 10.633 -40.338 1.00 35.94 189 VAL A O 1
ATOM 1464 N N . VAL A 1 190 ? 10.200 8.520 -40.880 1.00 36.88 190 VAL A N 1
ATOM 1465 C CA . VAL A 1 190 ? 9.520 8.499 -42.179 1.00 36.88 190 VAL A CA 1
ATOM 1466 C C . VAL A 1 190 ? 8.014 8.389 -41.922 1.00 36.88 190 VAL A C 1
ATOM 1468 O O . VAL A 1 190 ? 7.579 7.478 -41.214 1.00 36.88 190 VAL A O 1
ATOM 1471 N N . GLN A 1 191 ? 7.251 9.352 -42.449 1.00 39.31 191 GLN A N 1
ATOM 1472 C CA . GLN A 1 191 ? 5.782 9.330 -42.494 1.00 39.31 191 GLN A CA 1
ATOM 1473 C C . GLN A 1 191 ? 5.25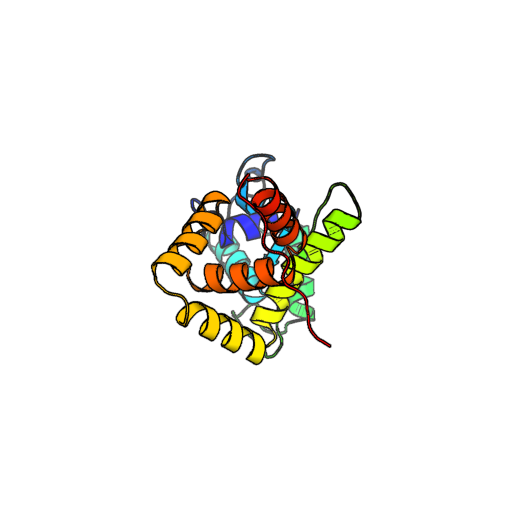8 8.288 -43.481 1.00 39.31 191 GLN A C 1
ATOM 1475 O O . GLN A 1 191 ? 5.899 8.104 -44.541 1.00 39.31 191 GLN A O 1
#

Foldseek 3Di:
DQCLQLLCCPWFPVQHVHRDAPVPDDPPPRVSSVDQKDKDFLLSLLSNCVRCVVVVHDRDPVSVVVPVVCCVVPPPSNVSDDDAQRFIDMAGHDPDPVRRVLRSLLRVLSRCCRNPPVVVVVLVVVLVPDDPVVLVVLLVVCVVSRGPSVDVSVSSSNVRSCVVRVVVVVVVVVVVVVVDDDDDDDDDDDD

pLDDT: mean 79.2, std 16.88, range [31.62, 98.31]

Organism: NCBI:txid1461544

Radius of gyration: 19.46 Å; chains: 1; bounding box: 48×35×68 Å

Sequence (191 aa):
NALTRLSVFLEDPSESGRVVAPSDVRPGRFVAASYTGHNFRPADFARFASEARRQGHELDENEFKLAGLLASEFPGYEAGGEGPGWGCIATARGLNKAEVAGTLLHESMHGLFYADEGLRRASWSFWEDLSLPRKDLWRGFLGSLGYDSSNEELCVNEMLAYLATERDLLRRHAARSEGGEGEGATLEVVQ

Secondary structure (DSSP, 8-state):
-TTHHHHHHHH-TTTTT----GGG--TTSSSGGGSSEEEE-HHHHHHHHHHHHHTTPPPPHHHHHHHHHHHHHSTTGGGT---TT---EEEE--SSHHHHHHHHHHHHHHHHHHH-HHHHHHHHHHHHHS-HHHHHHHHHHHHHHT--TT-HHHHHHHHHHHHHH-HHHHHHHHHHHTTS-----------